Protein AF-A0A0D3LJ55-F1 (afdb_monomer_lite)

Radius of gyration: 20.07 Å; chains: 1; bounding box: 47×44×55 Å

Sequence (337 aa):
MTLGRVFLKNMFGTSERILLDPRLARCGQRSQLPPEYPRSGQPAEWFSPKLLANKGYQGLTFDFFVQWNTSPLVLTPLIWIKKILKAPHTYARLLNQLPQLVLNELGEPYLRLYSTFAKAYGLELQLLIFRDDADWANPGSTLLLCTIENTGGEISISGNEISISMLQELIRMHSGGPVKIGQKGLFWGTSNLECYLSVTDSLYPGDVDLLLLDGHGKPAAIIEFKKHTLDSPISEQKITNYYPYPDGRKYNRLAVLQQYLSGRSELQRIPCCIIYYPTKAGATKGRIEFLKGEYGKLSALAARNFELPENKSSEEFSKIIDLVQRGIAYYHQQAAG

Foldseek 3Di:
DDDDPPVPPPDDHPDDQQKDFQAKAFQVCRVHHDFAQAFQDDPCLLCPQVLQVVVQKGKDKWFWAWAPPDVVIATQQETEDEIEGDPPDDPVVCQVCVVPSCCVNQNPVRLLLVQVLSVLLVHWYKYKYAHLPDPLVDQAGKTKIWTWHQDPNDIDIHIDIDTSVVLLVVLQVSHNHFQAPDQVADRIDSGNSQRVCNNGSSHGGAMQPIFMAGNVSATQEGEAEAEDEDPDDLVPDFCVVPPPPDPLVRVQVVLNVQVSSCVSDPHVTHKYKYKYDYSDNPDQKIKMFIWDDHRVDIGTPDMDIDGRQSGSDSVSSSVVVVVVVVVSVVVSVVVVD

Structure (mmCIF, N/CA/C/O backbone):
data_AF-A0A0D3LJ55-F1
#
_entry.id   AF-A0A0D3LJ55-F1
#
loop_
_atom_site.group_PDB
_atom_site.id
_atom_site.type_symbol
_atom_site.label_atom_id
_atom_site.label_alt_id
_atom_site.label_comp_id
_atom_site.label_asym_id
_atom_site.label_entity_id
_atom_site.label_seq_id
_atom_site.pdbx_PDB_ins_code
_atom_site.Cartn_x
_atom_site.Cartn_y
_atom_site.Cartn_z
_atom_site.occupancy
_atom_site.B_iso_or_equiv
_atom_site.auth_seq_id
_atom_site.auth_comp_id
_atom_site.auth_asym_id
_atom_site.auth_atom_id
_atom_site.pdbx_PDB_model_num
ATOM 1 N N . MET A 1 1 ? -27.849 17.455 -10.777 1.00 29.84 1 MET A N 1
ATOM 2 C CA . MET A 1 1 ? -26.962 17.545 -11.956 1.00 29.84 1 MET A CA 1
ATOM 3 C C . MET A 1 1 ? -26.058 16.332 -11.975 1.00 29.84 1 MET A C 1
ATOM 5 O O . MET A 1 1 ? -25.229 16.155 -11.094 1.00 29.84 1 MET A O 1
ATOM 9 N N . THR A 1 2 ? -26.315 15.449 -12.928 1.00 30.31 2 THR A N 1
ATOM 10 C CA . THR A 1 2 ? -25.752 14.104 -13.023 1.00 30.31 2 THR A CA 1
ATOM 11 C C . THR A 1 2 ? -24.538 14.153 -13.950 1.00 30.31 2 THR A C 1
ATOM 13 O O . THR A 1 2 ? -24.660 13.934 -15.147 1.00 30.31 2 THR A O 1
ATOM 16 N N . LEU A 1 3 ? -23.365 14.492 -13.414 1.00 28.75 3 LEU A N 1
ATOM 17 C CA . LEU A 1 3 ? -22.091 14.518 -14.142 1.00 28.75 3 LEU A CA 1
ATOM 18 C C . LEU A 1 3 ? -21.028 13.864 -13.257 1.00 28.75 3 LEU A C 1
ATOM 20 O O . LEU A 1 3 ? -20.748 14.342 -12.166 1.00 28.75 3 LEU A O 1
ATOM 24 N N . GLY A 1 4 ? -20.476 12.728 -13.690 1.00 31.02 4 GLY A N 1
ATOM 25 C CA . GLY A 1 4 ? -19.387 12.071 -12.953 1.00 31.02 4 GLY A CA 1
ATOM 26 C C . GLY A 1 4 ? -19.124 10.601 -13.285 1.00 31.02 4 GLY A C 1
ATOM 27 O O . GLY A 1 4 ? -18.080 10.081 -12.912 1.00 31.02 4 GLY A O 1
ATOM 28 N N . ARG A 1 5 ? -20.020 9.912 -14.006 1.00 34.78 5 ARG A N 1
ATOM 29 C CA . ARG A 1 5 ? -19.751 8.551 -14.534 1.00 34.78 5 ARG A CA 1
ATOM 30 C C . ARG A 1 5 ? -20.159 8.316 -15.993 1.00 34.78 5 ARG A C 1
ATOM 32 O O . ARG A 1 5 ? -19.962 7.219 -16.499 1.00 34.78 5 ARG A O 1
ATOM 39 N N . VAL A 1 6 ? -20.666 9.341 -16.685 1.00 31.73 6 VAL A N 1
ATOM 40 C CA . VAL A 1 6 ? -21.071 9.256 -18.105 1.00 31.73 6 VAL A CA 1
ATOM 41 C C . VAL A 1 6 ? -20.150 10.062 -19.041 1.00 31.73 6 VAL A C 1
ATOM 43 O O . VAL A 1 6 ? -20.154 9.833 -20.242 1.00 31.73 6 VAL A O 1
ATOM 46 N N . PHE A 1 7 ? -19.258 10.914 -18.523 1.00 30.06 7 PHE A N 1
ATOM 47 C CA . PHE A 1 7 ? -18.431 11.815 -19.348 1.00 30.06 7 PHE A CA 1
ATOM 48 C C . PHE A 1 7 ? -17.021 11.309 -19.713 1.00 30.06 7 PHE A C 1
ATOM 50 O O . PHE A 1 7 ? -16.161 12.093 -20.086 1.00 30.06 7 PHE A O 1
ATOM 57 N N . LEU A 1 8 ? -16.790 9.993 -19.658 1.00 33.75 8 LEU A N 1
ATOM 58 C CA . LEU A 1 8 ? -15.578 9.347 -20.201 1.00 33.75 8 LEU A CA 1
ATOM 59 C C . LEU A 1 8 ? -15.896 8.129 -21.088 1.00 33.75 8 LEU A C 1
ATOM 61 O O . LEU A 1 8 ? -15.022 7.318 -21.368 1.00 33.75 8 LEU A O 1
ATOM 65 N N . LYS A 1 9 ? -17.154 7.981 -21.533 1.00 32.41 9 LYS A N 1
ATOM 66 C CA . LYS A 1 9 ? -17.559 6.897 -22.447 1.00 32.41 9 LYS A CA 1
ATOM 67 C C . LYS A 1 9 ? -17.842 7.334 -23.885 1.00 32.41 9 LYS A C 1
ATOM 69 O O . LYS A 1 9 ? -17.855 6.476 -24.753 1.00 32.41 9 LYS A O 1
ATOM 74 N N . ASN A 1 10 ? -18.007 8.632 -24.149 1.00 32.06 10 ASN A N 1
ATOM 75 C CA . ASN A 1 10 ? -18.417 9.135 -25.462 1.00 32.06 10 ASN A CA 1
ATOM 76 C C . ASN A 1 10 ? -17.529 10.301 -25.922 1.00 32.06 10 ASN A C 1
ATOM 78 O O . ASN A 1 10 ? -17.988 11.438 -25.940 1.00 32.06 10 ASN A O 1
ATOM 82 N N . MET A 1 11 ? -16.266 10.029 -26.273 1.00 33.41 11 MET A N 1
ATOM 83 C CA . MET A 1 11 ? -15.550 10.857 -27.267 1.00 33.41 11 MET A CA 1
ATOM 84 C C . MET A 1 11 ? -14.290 10.207 -27.860 1.00 33.41 11 MET A C 1
ATOM 86 O O . MET A 1 11 ? -13.826 10.640 -28.904 1.00 33.41 11 MET A O 1
ATOM 90 N N . PHE A 1 12 ? -13.815 9.100 -27.291 1.00 37.47 12 PHE A N 1
ATOM 91 C CA . PHE A 1 12 ? -12.927 8.151 -27.960 1.00 37.47 12 PHE A CA 1
ATOM 92 C C . PHE A 1 12 ? -13.461 6.757 -27.642 1.00 37.47 12 PHE A C 1
ATOM 94 O O . PHE A 1 12 ? -13.917 6.534 -26.518 1.00 37.47 12 PHE A O 1
ATOM 101 N N . GLY A 1 13 ? -13.511 5.864 -28.636 1.00 34.81 13 GLY A N 1
ATOM 102 C CA . GLY A 1 13 ? -14.058 4.512 -28.483 1.00 34.81 13 GLY A CA 1
ATOM 103 C C . GLY A 1 13 ? -13.544 3.849 -27.207 1.00 34.81 13 GLY A C 1
ATOM 104 O O . GLY A 1 13 ? -12.416 4.109 -26.800 1.00 34.81 13 GLY A O 1
ATOM 105 N N . THR A 1 14 ? -14.381 3.045 -26.551 1.00 41.19 14 THR A N 1
ATOM 106 C CA . THR A 1 14 ? -14.057 2.345 -25.302 1.00 41.19 14 THR A CA 1
ATOM 107 C C . THR A 1 14 ? -12.774 1.529 -25.460 1.00 41.19 14 THR A C 1
ATOM 109 O O . THR A 1 14 ? -12.824 0.360 -25.839 1.00 41.19 14 THR A O 1
ATOM 112 N N . SER A 1 15 ? -11.626 2.151 -25.193 1.00 57.59 15 SER A N 1
ATOM 113 C CA . SER A 1 15 ? -10.349 1.466 -25.129 1.00 57.59 15 SER A CA 1
ATOM 114 C C . SER A 1 15 ? -10.416 0.582 -23.900 1.00 57.59 15 SER A C 1
ATOM 116 O O . SER A 1 15 ? -10.602 1.056 -22.778 1.00 57.59 15 SER A O 1
ATOM 118 N N . GLU A 1 16 ? -10.352 -0.720 -24.123 1.00 77.56 16 GLU A N 1
ATOM 119 C CA . GLU A 1 16 ? -10.185 -1.698 -23.065 1.00 77.56 16 GLU A CA 1
ATOM 120 C C . GLU A 1 16 ? -8.958 -1.317 -22.221 1.00 77.56 16 GLU A C 1
ATOM 122 O O . GLU A 1 16 ? -7.899 -1.034 -22.781 1.00 77.56 16 GLU A O 1
ATOM 127 N N . ARG A 1 17 ? -9.107 -1.261 -20.887 1.00 88.06 17 ARG A N 1
ATOM 128 C CA . ARG A 1 17 ? -7.980 -0.955 -19.990 1.00 88.06 17 ARG A CA 1
ATOM 129 C C . ARG A 1 17 ? -6.899 -2.019 -20.137 1.00 88.06 17 ARG A C 1
ATOM 131 O O . ARG A 1 17 ? -7.193 -3.212 -20.001 1.00 88.06 17 ARG A O 1
ATOM 138 N N . ILE A 1 18 ? -5.664 -1.582 -20.362 1.00 94.44 18 ILE A N 1
ATOM 139 C CA . ILE A 1 18 ? -4.505 -2.467 -20.536 1.00 94.44 18 ILE A CA 1
ATOM 140 C C . ILE A 1 18 ? -3.765 -2.708 -19.213 1.00 94.44 18 ILE A C 1
ATOM 142 O O . ILE A 1 18 ? -3.093 -3.734 -19.077 1.00 94.44 18 ILE A O 1
ATOM 146 N N . LEU A 1 19 ? -3.902 -1.794 -18.243 1.00 96.19 19 LEU A N 1
ATOM 147 C CA . LEU A 1 19 ? -3.337 -1.900 -16.899 1.00 96.19 19 LEU A CA 1
ATOM 148 C C . LEU A 1 19 ? -4.438 -2.154 -15.864 1.00 96.19 19 LEU A C 1
ATOM 150 O O . LEU A 1 19 ? -5.462 -1.468 -15.814 1.00 96.19 19 LEU A O 1
ATOM 154 N N . LEU A 1 20 ? -4.206 -3.136 -14.997 1.00 95.38 20 LEU A N 1
ATOM 155 C CA . LEU A 1 20 ? -5.125 -3.521 -13.929 1.00 95.38 20 LEU A CA 1
ATOM 156 C C . LEU A 1 20 ? -4.484 -3.333 -12.556 1.00 95.38 20 LEU A C 1
ATOM 158 O O . LEU A 1 20 ? -3.276 -3.503 -12.386 1.00 95.38 20 LEU A O 1
ATOM 162 N N . ASP A 1 21 ? -5.314 -3.023 -11.564 1.00 93.12 21 ASP A N 1
ATOM 163 C CA . ASP A 1 21 ? -4.901 -3.066 -10.166 1.00 93.12 21 ASP A CA 1
ATOM 164 C C . ASP A 1 21 ? -4.698 -4.524 -9.721 1.00 93.12 21 ASP A C 1
ATOM 166 O O . ASP A 1 21 ? -5.544 -5.379 -10.016 1.00 93.12 21 ASP A O 1
ATOM 170 N N . PRO A 1 22 ? -3.605 -4.830 -8.999 1.00 93.25 22 PRO A N 1
ATOM 171 C CA . PRO A 1 22 ? -3.454 -6.107 -8.317 1.00 93.25 22 PRO A CA 1
ATOM 172 C C . PRO A 1 22 ? -4.616 -6.360 -7.356 1.00 93.25 22 PRO A C 1
ATOM 174 O O . PRO A 1 22 ? -5.160 -5.439 -6.747 1.00 93.25 22 PRO A O 1
ATOM 177 N N . ARG A 1 23 ? -4.997 -7.628 -7.203 1.00 91.19 23 ARG A N 1
ATOM 178 C CA . ARG A 1 23 ? -6.114 -8.031 -6.341 1.00 91.19 23 ARG A CA 1
ATOM 179 C C . ARG A 1 23 ? -5.712 -9.202 -5.468 1.00 91.19 23 ARG A C 1
ATOM 181 O O . ARG A 1 23 ? -5.012 -10.103 -5.923 1.00 91.19 23 ARG A O 1
ATOM 188 N N . LEU A 1 24 ? -6.179 -9.228 -4.227 1.00 91.00 24 LEU A N 1
ATOM 189 C CA . LEU A 1 24 ? -5.927 -10.362 -3.345 1.00 91.00 24 LEU A CA 1
ATOM 190 C C . LEU A 1 24 ? -6.622 -11.615 -3.904 1.00 91.00 24 LEU A C 1
ATOM 192 O O . LEU A 1 24 ? -7.841 -11.642 -4.050 1.00 91.00 24 LEU A O 1
ATOM 196 N N . ALA A 1 25 ? -5.846 -12.646 -4.224 1.00 94.12 25 ALA A N 1
ATOM 197 C CA . ALA A 1 25 ? -6.338 -13.939 -4.698 1.00 94.12 25 ALA A CA 1
ATOM 198 C C . ALA A 1 25 ? -5.352 -15.048 -4.305 1.00 94.12 25 ALA A C 1
ATOM 200 O O . ALA A 1 25 ? -4.258 -14.772 -3.794 1.00 94.12 25 ALA A O 1
ATOM 201 N N . ARG A 1 26 ? -5.752 -16.311 -4.468 1.00 94.75 26 ARG A N 1
ATOM 202 C CA . ARG A 1 26 ? -4.914 -17.442 -4.060 1.00 94.75 26 ARG A CA 1
ATOM 203 C C . ARG A 1 26 ? -3.673 -17.507 -4.946 1.00 94.75 26 ARG A C 1
ATOM 205 O O . ARG A 1 26 ? -3.769 -17.372 -6.169 1.00 94.75 26 ARG A O 1
ATOM 212 N N . CYS A 1 27 ? -2.508 -17.713 -4.340 1.00 93.44 27 CYS A N 1
ATOM 213 C CA . CYS A 1 27 ? -1.262 -17.898 -5.081 1.00 93.44 27 CYS A CA 1
ATOM 214 C C . CYS A 1 27 ? -1.369 -19.111 -6.023 1.00 93.44 27 CYS A C 1
ATOM 216 O O . CYS A 1 27 ? -1.861 -20.166 -5.618 1.00 93.44 27 CYS A O 1
ATOM 218 N N . GLY A 1 28 ? -0.988 -18.945 -7.295 1.00 91.88 28 GLY A N 1
ATOM 219 C CA . GLY A 1 28 ? -1.108 -19.977 -8.336 1.00 91.88 28 GLY A CA 1
ATOM 220 C C . GLY A 1 28 ? -2.530 -20.238 -8.862 1.00 91.88 28 GLY A C 1
ATOM 221 O O . GLY A 1 28 ? -2.687 -20.892 -9.886 1.00 91.88 28 GLY A O 1
ATOM 222 N N . GLN A 1 29 ? -3.578 -19.711 -8.214 1.00 93.19 29 GLN A N 1
ATOM 223 C CA . GLN A 1 29 ? -4.983 -19.875 -8.620 1.00 93.19 29 GLN A CA 1
ATOM 224 C C . GLN A 1 29 ? -5.736 -18.544 -8.497 1.00 93.19 29 GLN A C 1
ATOM 226 O O . GLN A 1 29 ? -6.591 -18.352 -7.633 1.00 93.19 29 GLN A O 1
ATOM 231 N N . ARG A 1 30 ? -5.421 -17.604 -9.395 1.00 93.31 30 ARG A N 1
ATOM 232 C CA . ARG A 1 30 ? -5.886 -16.201 -9.341 1.00 93.31 30 ARG A CA 1
ATOM 233 C C . ARG A 1 30 ? -7.395 -16.009 -9.555 1.00 93.31 30 ARG A C 1
ATOM 235 O O . ARG A 1 30 ? -7.906 -14.900 -9.372 1.00 93.31 30 ARG A O 1
ATOM 242 N N . SER A 1 31 ? -8.112 -17.059 -9.957 1.00 93.00 31 SER A N 1
ATOM 243 C CA . SER A 1 31 ? -9.579 -17.098 -10.023 1.00 93.00 31 SER A CA 1
ATOM 244 C C . SER A 1 31 ? -10.232 -17.327 -8.656 1.00 93.00 31 SER A C 1
ATOM 246 O O . SER A 1 31 ? -11.383 -16.943 -8.468 1.00 93.00 31 SER A O 1
ATOM 248 N N . GLN A 1 32 ? -9.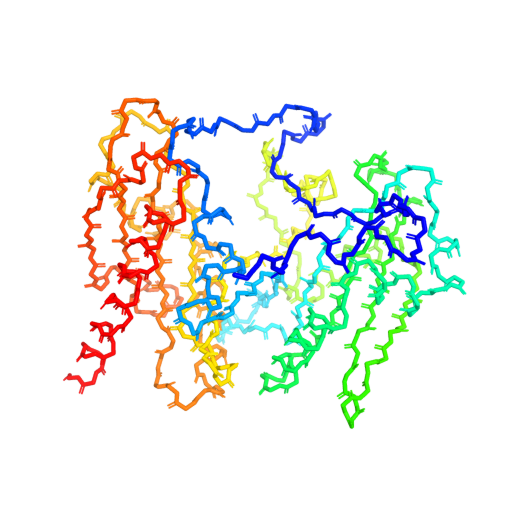510 -17.907 -7.693 1.00 93.00 32 GLN A N 1
ATOM 249 C CA . GLN A 1 32 ? -10.001 -18.110 -6.337 1.00 93.00 32 GLN A CA 1
ATOM 250 C C . GLN A 1 32 ? -9.744 -16.850 -5.504 1.00 93.00 32 GLN A C 1
ATOM 252 O O . GLN A 1 32 ? -8.595 -16.473 -5.268 1.00 93.00 32 GLN A O 1
ATOM 257 N N . LEU A 1 33 ? -10.821 -16.208 -5.054 1.00 89.69 33 LEU A N 1
ATOM 258 C CA . LEU A 1 33 ? -10.787 -14.997 -4.234 1.00 89.69 33 LEU A CA 1
ATOM 259 C C . LEU A 1 33 ? -10.929 -15.337 -2.740 1.00 89.69 33 LEU A C 1
ATOM 261 O O . LEU A 1 33 ? -11.516 -16.371 -2.400 1.00 89.69 33 LEU A O 1
ATOM 265 N N . PRO A 1 34 ? -10.382 -14.507 -1.834 1.00 84.69 34 PRO A N 1
ATOM 266 C CA . PRO A 1 34 ? -10.588 -14.678 -0.401 1.00 84.69 34 PRO A CA 1
ATOM 267 C C . PRO A 1 34 ? -12.070 -14.478 -0.040 1.00 84.69 34 PRO A C 1
ATOM 269 O O . PRO A 1 34 ? -12.772 -13.760 -0.748 1.00 84.69 34 PRO A O 1
ATOM 272 N N . PRO A 1 35 ? -12.550 -15.043 1.082 1.00 81.06 35 PRO A N 1
ATOM 273 C CA . PRO A 1 35 ? -13.900 -14.780 1.566 1.00 81.06 35 PRO A CA 1
ATOM 274 C C . PRO A 1 35 ? -14.146 -13.284 1.790 1.00 81.06 35 PRO A C 1
ATOM 276 O O . PRO A 1 35 ? -13.287 -12.561 2.309 1.00 81.06 35 PRO A O 1
ATOM 279 N N . GLU A 1 36 ? -15.345 -12.839 1.432 1.00 77.50 36 GLU A N 1
ATOM 280 C CA . GLU A 1 36 ? -15.792 -11.458 1.580 1.00 77.50 36 GLU A CA 1
ATOM 281 C C . GLU A 1 36 ? -17.116 -11.423 2.329 1.00 77.50 36 GLU A C 1
ATOM 283 O O . GLU A 1 36 ? -17.967 -12.298 2.159 1.00 77.50 36 GLU A O 1
ATOM 288 N N . TYR A 1 37 ? -17.302 -10.388 3.146 1.00 75.62 37 TYR A N 1
ATOM 289 C CA . TYR A 1 37 ? -18.581 -10.161 3.792 1.00 75.62 37 TYR A CA 1
ATOM 290 C C . TYR A 1 37 ? -19.563 -9.542 2.777 1.00 75.62 37 TYR A C 1
ATOM 292 O O . TYR A 1 37 ? -19.304 -8.451 2.260 1.00 75.62 37 TYR A O 1
ATOM 300 N N . PRO A 1 38 ? -20.698 -10.194 2.471 1.00 71.75 38 PRO A N 1
ATOM 301 C CA . PRO A 1 38 ? -21.517 -9.833 1.313 1.00 71.75 38 PRO A CA 1
ATOM 302 C C . PRO A 1 38 ? -22.243 -8.486 1.456 1.00 71.75 38 PRO A C 1
ATOM 304 O O . PRO A 1 38 ? -22.502 -7.824 0.451 1.00 71.75 38 PRO A O 1
ATOM 307 N N . ARG A 1 39 ? -22.567 -8.063 2.686 1.00 83.00 39 ARG A N 1
ATOM 308 C CA . ARG A 1 39 ? -23.496 -6.948 2.941 1.00 83.00 39 ARG A CA 1
ATOM 309 C C . ARG A 1 39 ? -22.805 -5.601 3.180 1.00 83.00 39 ARG A C 1
ATOM 311 O O . ARG A 1 39 ? -23.250 -4.594 2.639 1.00 83.00 39 ARG A O 1
ATOM 318 N N . SER A 1 40 ? -21.701 -5.593 3.920 1.00 83.31 40 SER A N 1
ATOM 319 C CA . SER A 1 40 ? -20.981 -4.370 4.298 1.00 83.31 40 SER A CA 1
ATOM 320 C C . SER A 1 40 ? -19.927 -3.912 3.298 1.00 83.31 40 SER A C 1
ATOM 322 O O . SER A 1 40 ? -19.350 -2.859 3.510 1.00 83.31 40 SER A O 1
ATOM 324 N N . GLY A 1 41 ? -19.649 -4.664 2.230 1.00 84.81 41 GLY A N 1
ATOM 325 C CA . GLY A 1 41 ? -18.567 -4.326 1.297 1.00 84.81 41 GLY A CA 1
ATOM 326 C C . GLY A 1 41 ? -17.168 -4.443 1.916 1.00 84.81 41 GLY A C 1
ATOM 327 O O . GLY A 1 41 ? -17.001 -4.952 3.026 1.00 84.81 41 GLY A O 1
ATOM 328 N N . GLN A 1 42 ? -16.159 -3.998 1.172 1.00 87.88 42 GLN A N 1
ATOM 329 C CA . GLN A 1 42 ? -14.749 -4.042 1.568 1.00 87.88 42 GLN A CA 1
ATOM 330 C C . GLN A 1 42 ? -14.191 -2.656 1.911 1.00 87.88 42 GLN A C 1
ATOM 332 O O . GLN A 1 42 ? -14.703 -1.655 1.411 1.00 87.88 42 GLN A O 1
ATOM 337 N N . PRO A 1 43 ? -13.076 -2.572 2.661 1.00 90.88 43 PRO A N 1
ATOM 338 C CA . PRO A 1 43 ? -12.426 -1.296 2.951 1.00 90.88 43 PRO A CA 1
ATOM 339 C C . PRO A 1 43 ? -12.130 -0.425 1.722 1.00 90.88 43 PRO A C 1
ATOM 341 O O . PRO A 1 43 ? -12.328 0.784 1.774 1.00 90.88 43 PRO A O 1
ATOM 344 N N . ALA A 1 44 ? -11.752 -1.020 0.586 1.00 88.56 44 ALA A N 1
ATOM 345 C CA . ALA A 1 44 ? -11.555 -0.280 -0.666 1.00 88.56 44 ALA A CA 1
ATOM 346 C C . ALA A 1 44 ? -12.837 0.427 -1.167 1.00 88.56 44 ALA A C 1
ATOM 348 O O . ALA A 1 44 ? -12.762 1.454 -1.841 1.00 88.56 44 ALA A O 1
ATOM 349 N N . GLU A 1 45 ? -14.019 -0.099 -0.830 1.00 92.44 45 GLU A N 1
ATOM 350 C CA . GLU A 1 45 ? -15.309 0.546 -1.092 1.00 92.44 45 GLU A CA 1
ATOM 351 C C . GLU A 1 45 ? -15.597 1.636 -0.045 1.00 92.44 45 GLU A C 1
ATOM 353 O O . GLU A 1 45 ? -16.026 2.735 -0.408 1.00 92.44 45 GLU A O 1
ATOM 358 N N . TRP A 1 46 ? -15.302 1.359 1.233 1.00 95.38 46 TRP A N 1
ATOM 359 C CA . TRP A 1 46 ? -15.521 2.287 2.354 1.00 95.38 46 TRP A CA 1
ATOM 360 C C . TRP A 1 46 ? -14.735 3.585 2.182 1.00 95.38 46 TRP A C 1
ATOM 362 O O . TRP A 1 46 ? -15.252 4.670 2.435 1.00 95.38 46 TRP A O 1
ATOM 372 N N . PHE A 1 47 ? -13.502 3.458 1.697 1.00 96.81 47 PHE A N 1
ATOM 373 C CA . PHE A 1 47 ? -12.558 4.549 1.476 1.00 96.81 47 PHE A CA 1
ATOM 374 C C . PHE A 1 47 ? -12.357 4.831 -0.018 1.00 96.81 47 PHE A C 1
ATOM 376 O O . PHE A 1 47 ? -11.256 5.152 -0.462 1.00 96.81 47 PHE A O 1
ATOM 383 N N . SER A 1 48 ? -13.417 4.707 -0.825 1.00 95.38 48 SER A N 1
ATOM 384 C CA . SER A 1 48 ? -13.310 5.012 -2.254 1.00 95.38 48 SER A CA 1
ATOM 385 C C . SER A 1 48 ? -12.881 6.474 -2.487 1.00 95.38 48 SER A C 1
ATOM 387 O O . SER A 1 48 ? -13.297 7.359 -1.730 1.00 95.38 48 SER A O 1
ATOM 389 N N . PRO A 1 49 ? -12.135 6.782 -3.570 1.00 94.12 49 PRO A N 1
ATOM 390 C CA . PRO A 1 49 ? -11.658 8.142 -3.838 1.00 94.12 49 PRO A CA 1
ATOM 391 C C . PRO A 1 49 ? -12.764 9.202 -3.837 1.00 94.12 49 PRO A C 1
ATOM 393 O O . PRO A 1 49 ? -12.565 10.312 -3.358 1.00 94.12 49 PRO A O 1
ATOM 396 N N . LYS A 1 50 ? -13.962 8.847 -4.323 1.00 95.06 50 LYS A N 1
ATOM 397 C CA . LYS A 1 50 ? -15.126 9.741 -4.324 1.00 95.06 50 LYS A CA 1
ATOM 398 C C . LYS A 1 50 ? -15.587 10.088 -2.904 1.00 95.06 50 LYS A C 1
ATOM 400 O O . LYS A 1 50 ? -15.902 11.241 -2.633 1.00 95.06 50 LYS A O 1
ATOM 405 N N . LEU A 1 51 ? -15.661 9.097 -2.015 1.00 96.75 51 LEU A N 1
ATOM 406 C CA . LEU A 1 51 ? -16.106 9.311 -0.637 1.00 96.75 51 LEU A CA 1
ATOM 407 C C . LEU A 1 51 ? -15.063 10.075 0.176 1.00 96.75 51 LEU A C 1
ATOM 409 O O . LEU A 1 51 ? -15.429 10.984 0.916 1.00 96.75 51 LEU A O 1
ATOM 413 N N . LEU A 1 52 ? -13.782 9.751 -0.013 1.00 97.19 52 LEU A N 1
ATOM 414 C CA . LEU A 1 52 ? -12.676 10.498 0.582 1.00 97.19 52 LEU A CA 1
ATOM 415 C C . LEU A 1 52 ? -12.713 11.968 0.156 1.00 97.19 52 LEU A C 1
ATOM 417 O O . LEU A 1 52 ? -12.711 12.844 1.018 1.00 97.19 52 LEU A O 1
ATOM 421 N N . ALA A 1 53 ? -12.853 12.241 -1.146 1.00 95.88 53 ALA A N 1
ATOM 422 C CA . ALA A 1 53 ? -12.899 13.605 -1.668 1.00 95.88 53 ALA A CA 1
ATOM 423 C C . ALA A 1 53 ? -14.066 14.413 -1.078 1.00 95.88 53 ALA A C 1
ATOM 425 O O . ALA A 1 53 ? -13.880 15.556 -0.668 1.00 95.88 53 ALA A O 1
ATOM 426 N N . ASN A 1 54 ? -15.248 13.799 -0.936 1.00 95.88 54 ASN A N 1
ATOM 427 C CA . ASN A 1 54 ? -16.409 14.426 -0.287 1.00 95.88 54 ASN A CA 1
ATOM 428 C C . ASN A 1 54 ? -16.170 14.782 1.192 1.00 95.88 54 ASN A C 1
ATOM 430 O O . ASN A 1 54 ? -16.904 15.591 1.755 1.00 95.88 54 ASN A O 1
ATOM 434 N N . LYS A 1 55 ? -15.175 14.160 1.830 1.00 96.12 55 LYS A N 1
ATOM 435 C CA . LYS A 1 55 ? -14.770 14.398 3.220 1.00 96.12 55 LYS A CA 1
ATOM 436 C C . LYS A 1 55 ? -13.482 15.216 3.332 1.00 96.12 55 LYS A C 1
ATOM 438 O O . LYS A 1 55 ? -12.963 15.360 4.434 1.00 96.12 55 LYS A O 1
ATOM 443 N N . GLY A 1 56 ? -12.990 15.765 2.218 1.00 96.19 56 GLY A N 1
ATOM 444 C CA . GLY A 1 56 ? -11.772 16.571 2.184 1.00 96.19 56 GLY A CA 1
ATOM 445 C C . GLY A 1 56 ? -10.486 15.755 2.302 1.00 96.19 56 GLY A C 1
ATOM 446 O O . G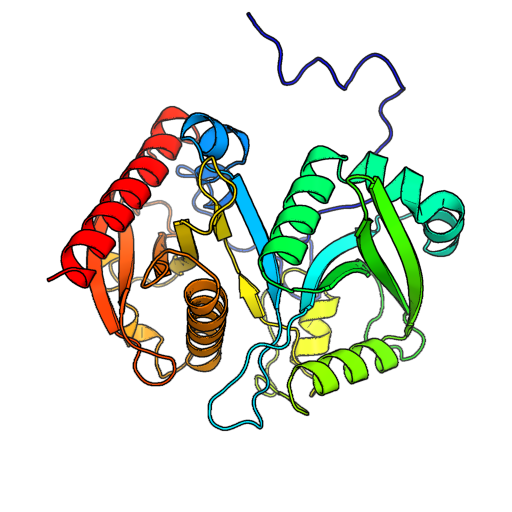LY A 1 56 ? -9.484 16.291 2.764 1.00 96.19 56 GLY A O 1
ATOM 447 N N . TYR A 1 57 ? -10.508 14.479 1.905 1.00 97.56 57 TYR A N 1
ATOM 448 C CA . TYR A 1 57 ? -9.327 13.618 1.878 1.00 97.56 57 TYR A CA 1
ATOM 449 C C . TYR A 1 57 ? -9.025 13.063 0.491 1.00 97.56 57 TYR A C 1
ATOM 451 O O . TYR A 1 57 ? -9.893 12.926 -0.373 1.00 97.56 57 TYR A O 1
ATOM 459 N N . GLN A 1 58 ? -7.781 12.638 0.325 1.00 97.38 58 GLN A N 1
ATOM 460 C CA . GLN A 1 58 ? -7.327 11.771 -0.752 1.00 97.38 58 GLN A CA 1
ATOM 461 C C . GLN A 1 58 ? -6.669 10.525 -0.150 1.00 97.38 58 GLN A C 1
ATOM 463 O O . GLN A 1 58 ? -6.262 10.523 1.010 1.00 97.38 58 GLN A O 1
ATOM 468 N N . GLY A 1 59 ? -6.606 9.443 -0.924 1.00 96.94 59 GLY A N 1
ATOM 469 C CA . GLY A 1 59 ? -6.040 8.170 -0.485 1.00 96.94 59 GLY A CA 1
ATOM 470 C C . GLY A 1 59 ? -4.889 7.735 -1.378 1.00 96.94 59 GLY A C 1
ATOM 471 O O . GLY A 1 59 ? -5.021 7.768 -2.604 1.00 96.94 59 GLY A O 1
ATOM 472 N N . LEU A 1 60 ? -3.792 7.300 -0.764 1.00 97.62 60 LEU A N 1
ATOM 473 C CA . LEU A 1 60 ? -2.655 6.676 -1.434 1.00 97.62 60 LEU A CA 1
ATOM 474 C C . LEU A 1 60 ? -2.453 5.244 -0.936 1.00 97.62 60 LEU A C 1
ATOM 476 O O . LEU A 1 60 ? -2.633 4.959 0.245 1.00 97.62 60 LEU A O 1
ATOM 480 N N . THR A 1 61 ? -2.033 4.364 -1.837 1.00 96.75 61 THR A N 1
ATOM 481 C CA . THR A 1 61 ? -1.547 3.018 -1.525 1.00 96.75 61 THR A CA 1
ATOM 482 C C . THR A 1 61 ? -0.285 2.775 -2.339 1.00 96.75 61 THR A C 1
ATOM 484 O O . THR A 1 61 ? -0.218 3.125 -3.518 1.00 96.75 61 THR A O 1
ATOM 487 N N . PHE A 1 62 ? 0.750 2.250 -1.702 1.00 98.06 62 PHE A N 1
ATOM 488 C CA . PHE A 1 62 ? 2.037 2.008 -2.341 1.00 98.06 62 PHE A CA 1
ATOM 489 C C . PHE A 1 62 ? 2.820 0.960 -1.560 1.00 98.06 62 PHE A C 1
ATOM 491 O O . PHE A 1 62 ? 2.601 0.768 -0.361 1.00 98.06 62 PHE A O 1
ATOM 498 N N . ASP A 1 63 ? 3.756 0.313 -2.243 1.00 98.25 63 ASP A N 1
ATOM 499 C CA . ASP A 1 63 ? 4.757 -0.516 -1.594 1.00 98.25 63 ASP A CA 1
ATOM 500 C C . ASP A 1 63 ? 5.975 0.352 -1.213 1.00 98.25 63 ASP A C 1
ATOM 502 O O . ASP A 1 63 ? 6.312 1.310 -1.910 1.00 98.25 63 ASP A O 1
ATOM 506 N N . PHE A 1 64 ? 6.631 0.044 -0.097 1.00 98.38 64 PHE A N 1
ATOM 507 C CA . PHE A 1 64 ? 7.772 0.781 0.439 1.00 98.38 64 PHE A CA 1
ATOM 508 C C . PHE A 1 64 ? 8.773 -0.147 1.138 1.00 98.38 64 PHE A C 1
ATOM 510 O O . PHE A 1 64 ? 8.475 -1.283 1.532 1.00 98.38 64 PHE A O 1
ATOM 517 N N . PHE A 1 65 ? 9.984 0.369 1.325 1.00 98.19 65 PHE A N 1
ATOM 518 C CA . PHE A 1 65 ? 11.132 -0.398 1.789 1.00 98.19 65 PHE A CA 1
ATOM 519 C C . PHE A 1 65 ? 11.643 0.086 3.145 1.00 98.19 65 PHE A C 1
ATOM 521 O O . PHE A 1 65 ? 11.637 1.276 3.458 1.00 98.19 65 PHE A O 1
ATOM 528 N N . VAL A 1 66 ? 12.136 -0.860 3.939 1.00 97.62 66 VAL A N 1
ATOM 529 C CA . VAL A 1 66 ? 12.811 -0.609 5.216 1.00 97.62 66 VAL A CA 1
ATOM 530 C C . VAL A 1 66 ? 14.154 -1.315 5.175 1.00 97.62 66 VAL A C 1
ATOM 532 O O . VAL A 1 66 ? 14.207 -2.490 4.815 1.00 97.62 66 VAL A O 1
ATOM 535 N N . GLN A 1 67 ? 15.215 -0.616 5.565 1.00 97.31 67 GLN A N 1
ATOM 536 C CA . GLN A 1 67 ? 16.543 -1.197 5.720 1.00 97.31 67 GLN A CA 1
ATOM 537 C C . GLN A 1 67 ? 16.590 -1.990 7.026 1.00 97.31 67 GLN A C 1
ATOM 539 O O . GLN A 1 67 ? 16.631 -1.425 8.117 1.00 97.31 67 GLN A O 1
ATOM 544 N N . TRP A 1 68 ? 16.527 -3.318 6.920 1.00 95.50 68 TRP A N 1
ATOM 545 C CA . TRP A 1 68 ? 16.450 -4.211 8.083 1.00 95.50 68 TRP A CA 1
ATOM 546 C C . TRP A 1 68 ? 17.801 -4.457 8.760 1.00 95.50 68 TRP A C 1
ATOM 548 O O . TRP A 1 68 ? 17.837 -5.018 9.852 1.00 95.50 68 TRP A O 1
ATOM 558 N N . ASN A 1 69 ? 18.900 -4.059 8.122 1.00 95.06 69 ASN A N 1
ATOM 559 C CA . ASN A 1 69 ? 20.264 -4.206 8.627 1.00 95.06 69 ASN A CA 1
ATOM 560 C C . ASN A 1 69 ? 20.768 -2.991 9.422 1.00 95.06 69 ASN A C 1
ATOM 562 O O . ASN A 1 69 ? 21.903 -3.021 9.896 1.00 95.06 69 ASN A O 1
ATOM 566 N N . THR A 1 70 ? 19.971 -1.930 9.567 1.00 94.50 70 THR A N 1
ATOM 567 C CA . THR A 1 70 ? 20.358 -0.731 10.319 1.00 94.50 70 THR A CA 1
ATOM 568 C C . THR A 1 70 ? 19.767 -0.734 11.729 1.00 94.50 70 THR A C 1
ATOM 570 O O . THR A 1 70 ? 18.720 -1.324 11.995 1.00 94.50 70 THR A O 1
ATOM 573 N N . SER A 1 71 ? 20.431 -0.037 12.652 1.00 92.12 71 SER A N 1
ATOM 574 C CA . SER A 1 71 ? 19.910 0.259 13.989 1.00 92.12 71 SER A CA 1
ATOM 575 C C . SER A 1 71 ? 20.225 1.723 14.316 1.00 92.12 71 SER A C 1
ATOM 577 O O . SER A 1 71 ? 21.393 2.030 14.557 1.00 92.12 71 SER A O 1
ATOM 579 N N . PRO A 1 72 ? 19.240 2.642 14.310 1.00 93.31 72 PRO A N 1
ATOM 580 C CA . PRO A 1 72 ? 17.799 2.410 14.150 1.00 93.31 72 PRO A CA 1
ATOM 581 C C . PRO A 1 72 ? 17.391 1.921 12.748 1.00 93.31 72 PRO A C 1
ATOM 583 O O . PRO A 1 72 ? 18.140 2.089 11.787 1.00 93.31 72 PRO A O 1
ATOM 586 N N . LEU A 1 73 ? 16.195 1.327 12.624 1.00 96.19 73 LEU A N 1
ATOM 587 C CA . LEU A 1 73 ? 15.605 0.999 11.316 1.00 96.19 73 LEU A CA 1
ATOM 588 C C . LEU A 1 73 ? 15.304 2.282 10.532 1.00 96.19 73 LEU A C 1
ATOM 590 O O . LEU A 1 73 ? 14.794 3.248 11.101 1.00 96.19 73 LEU A O 1
ATOM 594 N N . VAL A 1 74 ? 15.574 2.273 9.225 1.00 95.81 74 VAL A N 1
ATOM 595 C CA . VAL A 1 74 ? 15.396 3.441 8.347 1.00 95.81 74 VAL A CA 1
ATOM 596 C C . VAL A 1 74 ? 14.538 3.081 7.134 1.00 95.81 74 VAL A C 1
ATOM 598 O O . VAL A 1 74 ? 14.635 1.981 6.591 1.00 95.81 74 VAL A O 1
ATOM 601 N N . LEU A 1 75 ? 13.684 4.013 6.704 1.00 97.81 75 LEU A N 1
ATOM 602 C CA . LEU A 1 75 ? 12.954 3.911 5.441 1.00 97.81 75 LEU A CA 1
ATOM 603 C C . LEU A 1 75 ? 13.916 4.165 4.272 1.00 97.81 75 LEU A C 1
ATOM 605 O O . LEU A 1 75 ? 14.601 5.189 4.256 1.00 97.81 75 LEU A O 1
ATOM 609 N N . THR A 1 76 ? 13.916 3.301 3.262 1.00 98.38 76 THR A N 1
ATOM 610 C CA . THR A 1 76 ? 14.525 3.663 1.975 1.00 98.38 76 THR A CA 1
ATOM 611 C C . THR A 1 76 ? 13.571 4.627 1.257 1.00 98.38 76 THR A C 1
ATOM 613 O O . THR A 1 76 ? 12.386 4.303 1.156 1.00 98.38 76 THR A O 1
ATOM 616 N N . PRO A 1 77 ? 14.030 5.802 0.782 1.00 97.81 77 PRO A N 1
ATOM 617 C CA . PRO A 1 77 ? 13.172 6.861 0.244 1.00 97.81 77 PRO A CA 1
ATOM 618 C C . PRO A 1 77 ? 12.672 6.551 -1.179 1.00 97.81 77 PRO A C 1
ATOM 620 O O . PRO A 1 77 ? 12.900 7.309 -2.113 1.00 97.81 77 PRO A O 1
ATOM 623 N N . LEU A 1 78 ? 11.990 5.422 -1.339 1.00 98.38 78 LEU A N 1
ATOM 624 C CA . LEU A 1 78 ? 11.463 4.908 -2.595 1.00 98.38 78 LEU A CA 1
ATOM 625 C C . LEU A 1 78 ? 10.101 4.261 -2.337 1.00 98.38 78 LEU A C 1
ATOM 627 O O . LEU A 1 78 ? 9.961 3.440 -1.423 1.00 98.38 78 LEU A O 1
ATOM 631 N N . ILE A 1 79 ? 9.120 4.609 -3.167 1.00 98.56 79 ILE A N 1
ATOM 632 C CA . ILE A 1 79 ? 7.798 3.984 -3.174 1.00 98.56 79 ILE A CA 1
ATOM 633 C C . ILE A 1 79 ? 7.462 3.408 -4.548 1.00 98.56 79 ILE A C 1
ATOM 635 O O . ILE A 1 79 ? 7.794 3.985 -5.588 1.00 98.56 79 ILE A O 1
ATOM 639 N N . TRP A 1 80 ? 6.768 2.273 -4.544 1.00 98.56 80 TRP A N 1
ATOM 640 C CA . TRP A 1 80 ? 6.295 1.592 -5.744 1.00 98.56 80 TRP A CA 1
ATOM 641 C C . TRP A 1 80 ? 4.775 1.630 -5.839 1.00 98.56 80 TRP A C 1
ATOM 643 O O . TRP A 1 80 ? 4.058 1.282 -4.901 1.00 98.56 80 TRP A O 1
ATOM 653 N N . ILE A 1 81 ? 4.278 1.992 -7.016 1.00 97.75 81 ILE A N 1
ATOM 654 C CA . ILE A 1 81 ? 2.916 1.684 -7.452 1.00 97.75 81 ILE A CA 1
ATOM 655 C C . ILE A 1 81 ? 3.001 0.438 -8.330 1.00 97.75 81 ILE A C 1
ATOM 657 O O . ILE A 1 81 ? 3.887 0.337 -9.172 1.00 97.75 81 ILE A O 1
ATOM 661 N N . LYS A 1 82 ? 2.066 -0.498 -8.185 1.00 96.75 82 LYS A N 1
ATOM 662 C CA . LYS A 1 82 ? 2.038 -1.746 -8.960 1.00 96.75 82 LYS A CA 1
ATOM 663 C C . LYS A 1 82 ? 0.850 -1.812 -9.914 1.00 96.75 82 LYS A C 1
ATOM 665 O O . LYS A 1 82 ? -0.268 -1.446 -9.545 1.00 96.75 82 LYS A O 1
ATOM 670 N N . LYS A 1 83 ? 1.079 -2.319 -11.128 1.00 97.88 83 LYS A N 1
ATOM 671 C CA . LYS A 1 83 ? 0.042 -2.598 -12.135 1.00 97.88 83 LYS A CA 1
ATOM 672 C C . LYS A 1 83 ? 0.295 -3.925 -12.841 1.00 97.88 83 LYS A C 1
ATOM 674 O O . LYS A 1 83 ? 1.432 -4.306 -13.101 1.00 97.88 83 LYS A O 1
ATOM 679 N N . ILE A 1 84 ? -0.791 -4.607 -13.189 1.00 97.81 84 ILE A N 1
ATOM 680 C CA . ILE A 1 84 ? -0.765 -5.824 -13.999 1.00 97.81 84 ILE A CA 1
ATOM 681 C C . ILE A 1 84 ? -1.016 -5.447 -15.459 1.00 97.81 84 ILE A C 1
ATOM 683 O O . ILE A 1 84 ? -2.056 -4.866 -15.771 1.00 97.81 84 ILE A O 1
ATOM 687 N N . LEU A 1 85 ? -0.098 -5.811 -16.352 1.00 97.56 85 LEU A N 1
ATOM 688 C CA . LEU A 1 85 ? -0.299 -5.723 -17.795 1.00 97.56 85 LEU A CA 1
ATOM 689 C C . LEU A 1 85 ? -1.197 -6.872 -18.267 1.00 97.56 85 LEU A C 1
ATOM 691 O O . LEU A 1 85 ? -0.891 -8.046 -18.050 1.00 97.56 85 LEU A O 1
ATOM 695 N N . LYS A 1 86 ? -2.302 -6.537 -18.933 1.00 95.31 86 LYS A N 1
ATOM 696 C CA . LYS A 1 86 ? -3.272 -7.516 -19.427 1.00 95.31 86 LYS A CA 1
ATOM 697 C C . LYS A 1 86 ? -2.827 -8.144 -20.755 1.00 95.31 86 LYS A C 1
ATOM 699 O O . LYS A 1 86 ? -2.353 -7.452 -21.653 1.00 95.31 86 LYS A O 1
ATOM 704 N N . ALA A 1 87 ? -3.060 -9.444 -20.935 1.00 91.12 87 ALA A N 1
ATOM 705 C CA . ALA A 1 87 ? -2.983 -10.071 -22.255 1.00 91.12 87 ALA A CA 1
ATOM 706 C C . ALA A 1 87 ? -4.046 -9.478 -23.216 1.00 91.12 87 ALA A C 1
ATOM 708 O O . ALA A 1 87 ? -5.153 -9.179 -22.764 1.00 91.12 87 ALA A O 1
ATOM 709 N N . PRO A 1 88 ? -3.755 -9.325 -24.523 1.00 92.88 88 PRO A N 1
ATOM 710 C CA . PRO A 1 88 ? -2.542 -9.744 -25.235 1.00 92.88 88 PRO A CA 1
ATOM 711 C C . PRO A 1 88 ? -1.447 -8.657 -25.319 1.00 92.88 88 PRO A C 1
ATOM 713 O O . PRO A 1 88 ? -0.560 -8.750 -26.164 1.00 92.88 88 PRO A O 1
ATOM 716 N N . HIS A 1 89 ? -1.490 -7.608 -24.490 1.00 94.69 89 HIS A N 1
ATOM 717 C CA . HIS A 1 89 ? -0.517 -6.513 -24.558 1.00 94.69 89 HIS A CA 1
ATOM 718 C C . HIS A 1 89 ? 0.897 -6.961 -24.145 1.00 94.69 89 HIS A C 1
ATOM 720 O O . HIS A 1 89 ? 1.073 -7.875 -23.334 1.00 94.69 89 HIS A O 1
ATOM 726 N N . THR A 1 90 ? 1.912 -6.308 -24.717 1.00 95.50 90 THR A N 1
ATOM 727 C CA . THR A 1 90 ? 3.334 -6.631 -24.525 1.00 95.50 90 THR A CA 1
ATOM 728 C C . THR A 1 90 ? 4.098 -5.450 -23.934 1.00 95.50 90 THR A C 1
ATOM 730 O O . THR A 1 90 ? 3.722 -4.292 -24.138 1.00 95.50 90 THR A O 1
ATOM 733 N N . TYR A 1 91 ? 5.200 -5.738 -23.238 1.00 97.25 91 TYR A N 1
ATOM 734 C CA . TYR A 1 91 ? 6.094 -4.711 -22.704 1.00 97.25 91 TYR A CA 1
ATOM 735 C C . TYR A 1 91 ? 6.687 -3.832 -23.810 1.00 97.25 91 TYR A C 1
ATOM 737 O O . TYR A 1 91 ? 6.680 -2.615 -23.674 1.00 97.25 91 TYR A O 1
ATOM 745 N N . ALA A 1 92 ? 7.074 -4.415 -24.951 1.00 96.12 92 ALA A N 1
ATOM 746 C CA . ALA A 1 92 ? 7.580 -3.669 -26.106 1.00 96.12 92 ALA A CA 1
ATOM 747 C C . ALA A 1 92 ? 6.584 -2.616 -26.627 1.00 96.12 92 ALA A C 1
ATOM 749 O O . ALA A 1 92 ? 6.956 -1.469 -26.874 1.00 96.12 92 ALA A O 1
ATOM 750 N N . ARG A 1 93 ? 5.293 -2.971 -26.747 1.00 93.81 93 ARG A N 1
ATOM 751 C CA . ARG A 1 93 ? 4.250 -2.007 -27.133 1.00 93.81 93 ARG A CA 1
ATOM 752 C C . ARG A 1 93 ? 4.137 -0.881 -26.110 1.00 93.81 93 ARG A C 1
ATOM 754 O O . ARG A 1 93 ? 3.986 0.273 -26.500 1.00 93.81 93 ARG A O 1
ATOM 761 N N . LEU A 1 94 ? 4.164 -1.233 -24.826 1.00 94.94 94 LEU A N 1
ATOM 762 C CA . LEU A 1 94 ? 4.033 -0.266 -23.747 1.00 94.94 94 LEU A CA 1
ATOM 763 C C . LEU A 1 94 ? 5.228 0.694 -23.712 1.00 94.94 94 LEU A C 1
ATOM 765 O O . LEU A 1 94 ? 5.009 1.896 -23.679 1.00 94.94 94 LEU A O 1
ATOM 769 N N . LEU A 1 95 ? 6.462 0.193 -23.819 1.00 96.25 95 LEU A N 1
ATOM 770 C CA . LEU A 1 95 ? 7.688 1.000 -23.8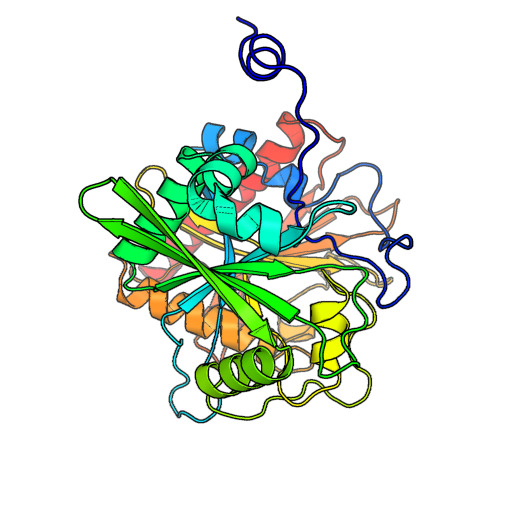52 1.00 96.25 95 LEU A CA 1
ATOM 771 C C . LEU A 1 95 ? 7.700 2.015 -25.003 1.00 96.25 95 LEU A C 1
ATOM 773 O O . LEU A 1 95 ? 8.019 3.180 -24.781 1.00 96.25 95 LEU A O 1
ATOM 777 N N . ASN A 1 96 ? 7.272 1.613 -26.205 1.00 95.00 96 ASN A N 1
ATOM 778 C CA . ASN A 1 96 ? 7.237 2.495 -27.380 1.00 95.00 96 ASN A CA 1
ATOM 779 C C . ASN A 1 96 ? 6.307 3.712 -27.222 1.00 95.00 96 ASN A C 1
ATOM 781 O O . ASN A 1 96 ? 6.428 4.680 -27.968 1.00 95.00 96 ASN A O 1
ATOM 785 N N . GLN A 1 97 ? 5.346 3.655 -26.297 1.00 94.06 97 GLN A N 1
ATOM 786 C CA . GLN A 1 97 ? 4.347 4.704 -26.068 1.00 94.06 97 GLN A CA 1
ATOM 787 C C . GLN A 1 97 ? 4.173 4.987 -24.568 1.00 94.06 97 GLN A C 1
ATOM 789 O O . GLN A 1 97 ? 3.083 5.361 -24.129 1.00 94.06 97 GLN A O 1
ATOM 794 N N . LEU A 1 98 ? 5.232 4.782 -23.775 1.00 94.88 98 LEU A N 1
ATOM 795 C CA . LEU A 1 98 ? 5.129 4.658 -22.321 1.00 94.88 98 LEU A CA 1
ATOM 796 C C . LEU A 1 98 ? 4.468 5.870 -21.651 1.00 94.88 98 LEU A C 1
ATOM 798 O O . LEU A 1 98 ? 3.483 5.650 -20.940 1.00 94.88 98 LEU A O 1
ATOM 802 N N . PRO A 1 99 ? 4.901 7.127 -21.894 1.00 94.50 99 PRO A N 1
ATOM 803 C CA . PRO A 1 99 ? 4.274 8.272 -21.241 1.00 94.50 99 PRO A CA 1
ATOM 804 C C . PRO A 1 99 ? 2.782 8.370 -21.561 1.00 94.50 99 PRO A C 1
ATOM 806 O O . PRO A 1 99 ? 1.957 8.481 -20.658 1.00 94.50 99 PRO A O 1
ATOM 809 N N . GLN A 1 100 ? 2.424 8.249 -22.843 1.00 94.06 100 GLN A N 1
ATOM 810 C CA . GLN A 1 100 ? 1.046 8.394 -23.303 1.00 94.06 100 GLN A CA 1
ATOM 811 C C . GLN A 1 100 ? 0.135 7.289 -22.759 1.00 94.06 100 GLN A C 1
ATOM 813 O O . GLN A 1 100 ? -0.973 7.576 -22.308 1.00 94.06 100 GLN A O 1
ATOM 818 N N . LEU A 1 101 ? 0.578 6.030 -22.797 1.00 94.44 101 LEU A N 1
ATOM 819 C CA . LEU A 1 101 ? -0.227 4.902 -22.326 1.00 94.44 101 LEU A CA 1
ATOM 820 C C . LEU A 1 101 ? -0.400 4.931 -20.808 1.00 94.44 101 LEU A C 1
ATOM 822 O O . LEU A 1 101 ? -1.511 4.718 -20.330 1.00 94.44 101 LEU A O 1
ATOM 826 N N . VAL A 1 102 ? 0.651 5.247 -20.048 1.00 95.12 102 VAL A N 1
ATOM 827 C CA . VAL A 1 102 ? 0.550 5.347 -18.585 1.00 95.12 102 VAL A CA 1
ATOM 828 C C . VAL A 1 102 ? -0.340 6.526 -18.175 1.00 95.12 102 VAL A C 1
ATOM 830 O O . VAL A 1 102 ? -1.198 6.355 -17.306 1.00 95.12 102 VAL A O 1
ATOM 833 N N . LEU A 1 103 ? -0.212 7.688 -18.830 1.00 93.62 103 LEU A N 1
ATOM 834 C CA . LEU A 1 103 ? -1.099 8.838 -18.606 1.00 93.62 103 LEU A CA 1
ATOM 835 C C . LEU A 1 103 ? -2.561 8.506 -18.929 1.00 93.62 103 LEU A C 1
ATOM 837 O O . LEU A 1 103 ? -3.443 8.854 -18.147 1.00 93.62 103 LEU A O 1
ATOM 841 N N . ASN A 1 104 ? -2.821 7.801 -20.033 1.00 93.56 104 ASN A N 1
ATOM 842 C CA . ASN A 1 104 ? -4.176 7.401 -20.420 1.00 93.56 104 ASN A CA 1
ATOM 843 C C . ASN A 1 104 ? -4.791 6.383 -19.446 1.00 93.56 104 ASN A C 1
ATOM 845 O O . ASN A 1 104 ? -5.975 6.475 -19.129 1.00 93.56 104 ASN A O 1
ATOM 849 N N . GLU A 1 105 ? -4.005 5.414 -18.973 1.00 94.56 105 GLU A N 1
ATOM 850 C CA . GLU A 1 105 ? -4.493 4.328 -18.114 1.00 94.56 105 GLU A CA 1
ATOM 851 C C . GLU A 1 105 ? -4.681 4.750 -16.654 1.00 94.56 105 GLU A C 1
ATOM 853 O O . GLU A 1 105 ? -5.635 4.316 -16.000 1.00 94.56 105 GLU A O 1
ATOM 858 N N . LEU A 1 106 ? -3.767 5.568 -16.124 1.00 94.00 106 LEU A N 1
ATOM 859 C CA . LEU A 1 106 ? -3.779 5.978 -14.717 1.00 94.00 106 LEU A CA 1
ATOM 860 C C . LEU A 1 106 ? -4.439 7.342 -14.506 1.00 94.00 106 LEU A C 1
ATOM 862 O O . LEU A 1 106 ? -5.025 7.581 -13.451 1.00 94.00 106 LEU A O 1
ATOM 866 N N . GLY A 1 107 ? -4.392 8.208 -15.515 1.00 93.75 107 GLY A N 1
ATOM 867 C CA . GLY A 1 107 ? -4.888 9.574 -15.452 1.00 93.75 107 GLY A CA 1
ATOM 868 C C . GLY A 1 107 ? -3.879 10.533 -14.824 1.00 93.75 107 GLY A C 1
ATOM 869 O O . GLY A 1 107 ? -3.260 10.258 -13.793 1.00 93.75 107 GLY A O 1
ATOM 870 N N . GLU A 1 108 ? -3.766 11.719 -15.417 1.00 93.00 108 GLU A N 1
ATOM 871 C CA . GLU A 1 108 ? -2.902 12.788 -14.916 1.00 93.00 108 GLU A CA 1
ATOM 872 C C . GLU A 1 108 ? -3.188 13.172 -13.449 1.00 93.00 108 GLU A C 1
ATOM 874 O O . GLU A 1 108 ? -2.225 13.283 -12.692 1.00 93.00 108 GLU A O 1
ATOM 879 N N . PRO A 1 109 ? -4.449 13.298 -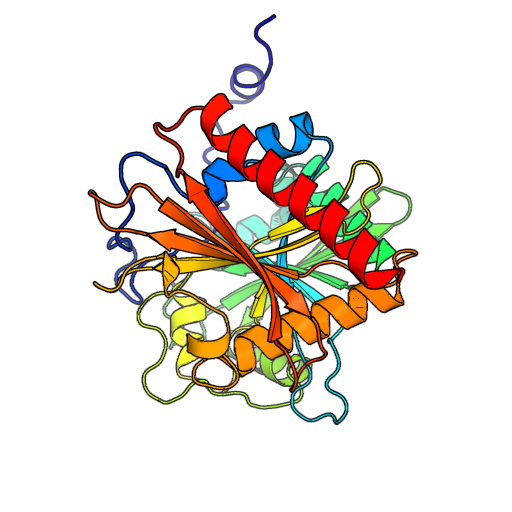12.971 1.00 92.62 109 PRO A N 1
ATOM 880 C CA . PRO A 1 109 ? -4.702 13.644 -11.569 1.00 92.62 109 PRO A CA 1
ATOM 881 C C . PRO A 1 109 ? -4.132 12.624 -10.577 1.00 92.62 109 PRO A C 1
ATOM 883 O O . PRO A 1 109 ? -3.640 13.004 -9.516 1.00 92.62 109 PRO A O 1
ATOM 886 N N . TYR A 1 110 ? -4.167 11.334 -10.926 1.00 93.94 110 TYR A N 1
ATOM 887 C CA . TYR A 1 110 ? -3.603 10.266 -10.103 1.00 93.94 110 TYR A CA 1
ATOM 888 C C . TYR A 1 110 ? -2.077 10.383 -10.045 1.00 93.94 110 TYR A C 1
ATOM 890 O O . TYR A 1 110 ? -1.499 10.451 -8.964 1.00 93.94 110 TYR A O 1
ATOM 898 N N . LEU A 1 111 ? -1.418 10.491 -11.200 1.00 95.75 111 LEU A N 1
ATOM 899 C CA . LEU A 1 111 ? 0.041 10.610 -11.275 1.00 95.75 111 LEU A CA 1
ATOM 900 C C . LEU A 1 111 ? 0.557 11.903 -10.632 1.00 95.75 111 LEU A C 1
ATOM 902 O O . LEU A 1 111 ? 1.596 11.905 -9.968 1.00 95.75 111 LEU A O 1
ATOM 906 N N . ARG A 1 112 ? -0.190 13.001 -10.774 1.00 95.00 112 ARG A N 1
ATOM 907 C CA . ARG A 1 112 ? 0.109 14.285 -10.136 1.00 95.00 112 ARG A CA 1
ATOM 908 C C . ARG A 1 112 ? 0.024 14.183 -8.620 1.00 95.00 112 ARG A C 1
ATOM 910 O O . ARG A 1 112 ? 0.901 14.713 -7.942 1.00 95.00 112 ARG A O 1
ATOM 917 N N . LEU A 1 113 ? -0.981 13.483 -8.092 1.00 95.00 113 LEU A N 1
ATOM 918 C CA . LEU A 1 113 ? -1.128 13.266 -6.655 1.00 95.00 113 LEU A CA 1
ATOM 919 C C . LEU A 1 113 ? 0.075 12.502 -6.080 1.00 95.00 113 LEU A C 1
ATOM 921 O O . LEU A 1 113 ? 0.707 12.985 -5.142 1.00 95.00 113 LEU A O 1
ATOM 925 N N . TYR A 1 114 ? 0.430 11.355 -6.669 1.00 97.19 114 TYR A N 1
ATOM 926 C CA . TYR A 1 114 ? 1.566 10.552 -6.197 1.00 97.19 114 TYR A CA 1
ATOM 927 C C . TYR A 1 114 ? 2.895 11.288 -6.343 1.00 97.19 114 TYR A C 1
ATOM 929 O O . TYR A 1 114 ? 3.687 11.290 -5.408 1.00 97.19 114 TYR A O 1
ATOM 937 N N . SER A 1 115 ? 3.144 11.933 -7.485 1.00 96.44 115 SER A N 1
ATOM 938 C CA . SER A 1 115 ? 4.422 12.615 -7.722 1.00 96.44 115 SER A CA 1
ATOM 939 C C . SER A 1 115 ? 4.590 13.868 -6.860 1.00 96.44 115 SER A C 1
ATOM 941 O O . SER A 1 115 ? 5.688 14.140 -6.381 1.00 96.44 115 SER A O 1
ATOM 943 N N . THR A 1 116 ? 3.504 14.602 -6.592 1.00 95.06 116 THR A N 1
ATOM 944 C CA . THR A 1 116 ? 3.520 15.740 -5.657 1.00 95.06 116 THR A CA 1
ATOM 945 C C . THR A 1 116 ? 3.779 15.267 -4.230 1.00 95.06 116 THR A C 1
ATOM 947 O O . THR A 1 116 ? 4.623 15.846 -3.550 1.00 95.06 116 THR A O 1
ATOM 950 N N . PHE A 1 117 ? 3.113 14.192 -3.793 1.00 96.38 117 PHE A N 1
ATOM 951 C CA . PHE A 1 117 ? 3.375 13.579 -2.490 1.00 96.38 117 PHE A CA 1
ATOM 952 C C . PHE A 1 117 ? 4.828 13.102 -2.378 1.00 96.38 117 PHE A C 1
ATOM 954 O O . PHE A 1 117 ? 5.525 13.474 -1.437 1.00 96.38 117 PHE A O 1
ATOM 961 N N . ALA A 1 118 ? 5.311 12.338 -3.358 1.00 96.88 118 ALA A N 1
ATOM 962 C CA . ALA A 1 118 ? 6.665 11.803 -3.353 1.00 96.88 118 ALA A CA 1
ATOM 963 C C . ALA A 1 118 ? 7.706 12.930 -3.253 1.00 96.88 118 ALA A C 1
ATOM 965 O O . ALA A 1 118 ? 8.553 12.919 -2.362 1.00 96.88 118 ALA A O 1
ATOM 966 N N . LYS A 1 119 ? 7.551 13.983 -4.065 1.00 94.88 119 LYS A N 1
ATOM 967 C CA . LYS A 1 119 ? 8.401 15.178 -4.015 1.00 94.88 119 LYS A CA 1
ATOM 968 C C . LYS A 1 119 ? 8.354 15.888 -2.661 1.00 94.88 119 LYS A C 1
ATOM 970 O O . LYS A 1 119 ? 9.407 16.232 -2.130 1.00 94.88 119 LYS A O 1
ATOM 975 N N . ALA A 1 120 ? 7.162 16.095 -2.097 1.00 94.00 120 ALA A N 1
ATOM 976 C CA . ALA A 1 120 ? 6.991 16.785 -0.816 1.00 94.00 120 ALA A CA 1
ATOM 977 C C . ALA A 1 120 ? 7.674 16.052 0.350 1.00 94.00 120 ALA A C 1
ATOM 979 O O . ALA A 1 120 ? 8.151 16.695 1.282 1.00 94.00 120 ALA A O 1
ATOM 980 N N . TYR A 1 121 ? 7.756 14.721 0.279 1.00 95.50 121 TYR A N 1
ATOM 981 C CA . TYR A 1 121 ? 8.347 13.888 1.327 1.00 95.50 121 TYR A CA 1
ATOM 982 C C . TYR A 1 121 ? 9.747 13.366 0.987 1.00 95.50 121 TYR A C 1
ATOM 984 O O . TYR A 1 121 ? 10.300 12.608 1.778 1.00 95.50 121 TYR A O 1
ATOM 992 N N . GLY A 1 122 ? 10.354 13.797 -0.125 1.00 95.88 122 GLY A N 1
ATOM 993 C CA . GLY A 1 122 ? 11.699 13.370 -0.527 1.00 95.88 122 GLY A CA 1
ATOM 994 C C . GLY A 1 122 ? 11.785 11.881 -0.873 1.00 95.88 122 GLY A C 1
ATOM 995 O O . GLY A 1 122 ? 12.759 11.227 -0.508 1.00 95.88 122 GLY A O 1
ATOM 996 N N . LEU A 1 123 ? 10.745 11.355 -1.521 1.00 97.75 123 LEU A N 1
ATOM 997 C CA . LEU A 1 123 ? 10.633 9.978 -1.991 1.00 97.75 123 LEU A CA 1
ATOM 998 C C . LEU A 1 123 ? 10.806 9.923 -3.512 1.00 97.75 123 LEU A C 1
ATOM 1000 O O . LEU A 1 123 ? 10.270 10.759 -4.242 1.00 97.75 123 LEU A O 1
ATOM 1004 N N . GLU A 1 124 ? 11.480 8.886 -3.989 1.00 98.12 124 GLU A N 1
ATOM 1005 C CA . GLU A 1 124 ? 11.427 8.463 -5.383 1.00 98.12 124 GLU A CA 1
ATOM 1006 C C . GLU A 1 124 ? 10.109 7.729 -5.661 1.00 98.12 124 GLU A C 1
ATOM 1008 O O . GLU A 1 124 ? 9.612 6.970 -4.822 1.00 98.12 124 GLU A O 1
ATOM 1013 N N . LEU A 1 125 ? 9.546 7.944 -6.852 1.00 98.50 125 LEU A N 1
ATOM 1014 C CA . LEU A 1 125 ? 8.309 7.310 -7.293 1.00 98.50 125 LEU A CA 1
ATOM 1015 C C . LEU A 1 125 ? 8.574 6.414 -8.499 1.00 98.50 125 LEU A C 1
ATOM 1017 O O . LEU A 1 125 ? 8.951 6.891 -9.572 1.00 98.50 125 LEU A O 1
ATOM 1021 N N . GLN A 1 126 ? 8.300 5.123 -8.335 1.00 98.56 126 GLN A N 1
ATOM 1022 C CA . GLN A 1 126 ? 8.374 4.160 -9.425 1.00 98.56 126 GLN A CA 1
ATOM 1023 C C . GLN A 1 126 ? 7.043 3.433 -9.633 1.00 98.56 126 GLN A C 1
ATOM 1025 O O . GLN A 1 126 ? 6.244 3.239 -8.713 1.00 98.56 126 GLN A O 1
ATOM 1030 N N . LEU A 1 127 ? 6.813 3.025 -10.875 1.00 98.44 127 LEU A N 1
ATOM 1031 C CA . LEU A 1 127 ? 5.697 2.202 -11.309 1.00 98.44 127 LEU A CA 1
ATOM 1032 C C . LEU A 1 127 ? 6.243 0.851 -11.777 1.00 98.44 127 LEU A C 1
ATOM 1034 O O . LEU A 1 127 ? 7.004 0.770 -12.739 1.00 98.44 127 LEU A O 1
ATOM 1038 N N . LEU A 1 128 ? 5.828 -0.208 -11.091 1.00 98.25 128 LEU A N 1
ATOM 1039 C CA . LEU A 1 128 ? 6.141 -1.591 -11.417 1.00 98.25 128 LEU A CA 1
ATOM 1040 C C . LEU A 1 128 ? 5.005 -2.178 -12.260 1.00 98.25 128 LEU A C 1
ATOM 1042 O O . LEU A 1 128 ? 3.871 -2.291 -11.783 1.00 98.25 128 LEU A O 1
ATOM 1046 N N . ILE A 1 129 ? 5.293 -2.563 -13.504 1.00 98.56 129 ILE A N 1
ATOM 1047 C CA . ILE A 1 129 ? 4.305 -3.155 -14.415 1.00 98.56 129 ILE A CA 1
ATOM 1048 C C . ILE A 1 129 ? 4.734 -4.571 -14.766 1.00 98.56 129 ILE A C 1
ATOM 1050 O O . ILE A 1 129 ? 5.765 -4.780 -15.400 1.00 98.56 129 ILE A O 1
ATOM 1054 N N . PHE A 1 130 ? 3.923 -5.551 -14.384 1.00 98.31 130 PHE A N 1
ATOM 1055 C CA . PHE A 1 130 ? 4.257 -6.964 -14.542 1.00 98.31 130 PHE A CA 1
ATOM 1056 C C . PHE A 1 130 ? 3.065 -7.786 -15.036 1.00 98.31 130 PHE A C 1
ATOM 1058 O O . PHE A 1 130 ? 1.933 -7.308 -15.098 1.00 98.31 130 PHE A O 1
ATOM 1065 N N . ARG A 1 131 ? 3.309 -9.048 -15.382 1.00 97.00 131 ARG A N 1
ATOM 1066 C CA . ARG A 1 131 ? 2.285 -9.992 -15.838 1.00 97.00 131 ARG A CA 1
ATOM 1067 C C . ARG A 1 131 ? 1.912 -10.992 -14.752 1.00 97.00 131 ARG A C 1
ATOM 1069 O O . ARG A 1 131 ? 2.762 -11.703 -14.233 1.00 97.00 131 ARG A O 1
ATOM 1076 N N . ASP A 1 132 ? 0.630 -11.097 -14.418 1.00 95.44 132 ASP A N 1
ATOM 1077 C CA . ASP A 1 132 ? 0.198 -12.058 -13.388 1.00 95.44 132 ASP A CA 1
ATOM 1078 C C . ASP A 1 132 ? 0.235 -13.517 -13.885 1.00 95.44 132 ASP A C 1
ATOM 1080 O O . ASP A 1 132 ? 0.218 -14.445 -13.080 1.00 95.44 132 ASP A O 1
ATOM 1084 N N . ASP A 1 133 ? 0.306 -13.722 -15.203 1.00 94.44 133 ASP A N 1
ATOM 1085 C CA . ASP A 1 133 ? 0.387 -15.021 -15.878 1.00 94.44 133 ASP A CA 1
ATOM 1086 C C . ASP A 1 133 ? 1.818 -15.433 -16.273 1.00 94.44 133 ASP A C 1
ATOM 1088 O O . ASP A 1 133 ? 1.993 -16.467 -16.915 1.00 94.44 133 ASP A O 1
ATOM 1092 N N . ALA A 1 134 ? 2.840 -14.653 -15.904 1.00 95.62 134 ALA A N 1
ATOM 1093 C CA . ALA A 1 134 ? 4.231 -15.009 -16.166 1.00 95.62 134 ALA A CA 1
ATOM 1094 C C . ALA A 1 134 ? 4.715 -16.162 -15.269 1.00 95.62 134 ALA A C 1
ATOM 1096 O O . ALA A 1 134 ? 4.330 -16.277 -14.102 1.00 95.62 134 ALA A O 1
ATOM 1097 N N . ASP A 1 135 ? 5.620 -16.984 -15.807 1.00 96.06 135 ASP A N 1
ATOM 1098 C CA . ASP A 1 135 ? 6.361 -17.979 -15.032 1.00 96.06 135 ASP A CA 1
ATOM 1099 C C . ASP A 1 135 ? 7.512 -17.303 -14.281 1.00 96.06 135 ASP A C 1
ATOM 1101 O O . ASP A 1 135 ? 8.636 -17.195 -14.770 1.00 96.06 135 ASP A O 1
ATOM 1105 N N . TRP A 1 136 ? 7.235 -16.811 -13.078 1.00 96.75 136 TRP A N 1
ATOM 1106 C CA . TRP A 1 136 ? 8.230 -16.090 -12.282 1.00 96.75 136 TRP A CA 1
ATOM 1107 C C . TRP A 1 136 ? 9.401 -16.951 -11.795 1.00 96.75 136 TRP A C 1
ATOM 1109 O O . TRP A 1 136 ? 10.417 -16.391 -11.390 1.00 96.75 136 TRP A O 1
ATOM 1119 N N . ALA A 1 137 ? 9.295 -18.283 -11.867 1.00 94.38 137 ALA A N 1
ATOM 1120 C CA . ALA A 1 137 ? 10.414 -19.173 -11.573 1.00 94.38 137 ALA A CA 1
ATOM 1121 C C . ALA A 1 137 ? 11.437 -19.230 -12.721 1.00 94.38 137 ALA A C 1
ATOM 1123 O O . ALA A 1 137 ? 12.583 -19.618 -12.494 1.00 94.38 137 ALA A O 1
ATOM 1124 N N . ASN A 1 138 ? 11.055 -18.820 -13.935 1.00 96.38 138 ASN A N 1
ATOM 1125 C CA . ASN A 1 138 ? 11.968 -18.696 -15.063 1.00 96.38 138 ASN A CA 1
ATOM 1126 C C . ASN A 1 138 ? 12.855 -17.440 -14.904 1.00 96.38 138 ASN A C 1
ATOM 1128 O O . ASN A 1 138 ? 12.326 -16.326 -14.911 1.00 96.38 138 ASN A O 1
ATOM 1132 N N . PRO A 1 139 ? 14.197 -17.567 -14.839 1.00 91.94 139 PRO A N 1
ATOM 1133 C CA . PRO A 1 139 ? 15.108 -16.419 -14.750 1.00 91.94 139 PRO A CA 1
ATOM 1134 C C . PRO A 1 139 ? 15.019 -15.449 -15.939 1.00 91.94 139 PRO A C 1
ATOM 1136 O O . PRO A 1 139 ? 15.394 -14.284 -15.814 1.00 91.94 139 PRO A O 1
ATOM 1139 N N . GLY A 1 140 ? 14.522 -15.920 -17.087 1.00 93.94 140 GLY A N 1
ATOM 1140 C CA . GLY A 1 140 ? 14.260 -15.103 -18.270 1.00 93.94 140 GLY A CA 1
ATOM 1141 C C . GLY A 1 140 ? 12.973 -14.278 -18.196 1.00 93.94 140 GLY A C 1
ATOM 1142 O O . GLY A 1 140 ? 12.716 -13.499 -19.108 1.00 93.94 140 GLY A O 1
ATOM 1143 N N . SER A 1 141 ? 12.159 -14.431 -17.146 1.00 97.75 141 SER A N 1
ATOM 1144 C CA . SER A 1 141 ? 10.961 -13.613 -16.953 1.00 97.75 141 SER A CA 1
ATOM 1145 C C . SER A 1 141 ? 11.317 -12.166 -16.640 1.00 97.75 141 SER A C 1
ATOM 1147 O O . SER A 1 141 ? 12.222 -11.874 -15.854 1.00 97.75 141 SER A O 1
ATOM 1149 N N . THR A 1 142 ? 10.561 -11.254 -17.242 1.00 98.25 142 THR A N 1
ATOM 1150 C CA . THR A 1 142 ? 10.800 -9.814 -17.177 1.00 98.25 142 THR A CA 1
ATOM 1151 C C . THR A 1 142 ? 9.562 -9.031 -16.751 1.00 98.25 142 THR A C 1
ATOM 1153 O O . THR A 1 142 ? 8.427 -9.527 -16.728 1.00 98.25 142 THR A O 1
ATOM 1156 N N . LEU A 1 143 ? 9.793 -7.775 -16.390 1.00 98.50 143 LEU A N 1
ATOM 1157 C CA . LEU A 1 143 ? 8.783 -6.776 -16.056 1.00 98.50 143 LEU A CA 1
ATOM 1158 C C . LEU A 1 143 ? 9.296 -5.376 -16.401 1.00 98.50 143 LEU A C 1
ATOM 1160 O O . LEU A 1 143 ? 10.490 -5.196 -16.637 1.00 98.50 143 LEU A O 1
ATOM 1164 N N . LEU A 1 144 ? 8.413 -4.379 -16.405 1.00 98.50 144 LEU A N 1
ATOM 1165 C CA . LEU A 1 144 ? 8.821 -2.985 -16.548 1.00 98.50 144 LEU A CA 1
ATOM 1166 C C . LEU A 1 144 ? 8.967 -2.322 -15.185 1.00 98.50 144 LEU A C 1
ATOM 1168 O O . LEU A 1 144 ? 8.071 -2.406 -14.338 1.00 98.50 144 LEU A O 1
ATOM 1172 N N . LEU A 1 145 ? 10.073 -1.606 -15.028 1.00 98.56 145 LEU A N 1
ATOM 1173 C CA . LEU A 1 145 ? 10.269 -0.633 -13.968 1.00 98.56 145 LEU A CA 1
ATOM 1174 C C . LEU A 1 145 ? 10.276 0.754 -14.608 1.00 98.56 145 LEU A C 1
ATOM 1176 O O . LEU A 1 145 ? 11.069 1.021 -15.512 1.00 98.56 145 LEU A O 1
ATOM 1180 N N . CYS A 1 146 ? 9.360 1.615 -14.178 1.00 98.31 146 CYS A N 1
ATOM 1181 C CA . CYS A 1 146 ? 9.234 2.969 -14.701 1.00 98.31 146 CYS A CA 1
ATOM 1182 C C . CYS A 1 146 ? 9.467 3.992 -13.593 1.00 98.31 146 CYS A C 1
ATOM 1184 O O . CYS A 1 146 ? 8.922 3.843 -12.503 1.00 98.31 146 CYS A O 1
ATOM 1186 N N . THR A 1 147 ? 10.215 5.048 -13.883 1.00 98.06 147 THR A N 1
ATOM 1187 C CA . THR A 1 147 ? 10.382 6.207 -13.004 1.00 98.06 147 THR A CA 1
ATOM 1188 C C . THR A 1 147 ? 9.377 7.281 -13.402 1.00 98.06 147 THR A C 1
ATOM 1190 O O . THR A 1 147 ? 9.172 7.540 -14.591 1.00 98.06 147 THR A O 1
ATOM 1193 N N . ILE A 1 148 ? 8.738 7.895 -12.405 1.00 97.56 148 ILE A N 1
ATOM 1194 C CA . ILE A 1 148 ? 7.821 9.021 -12.592 1.00 97.56 148 ILE A CA 1
ATOM 1195 C C . ILE A 1 148 ? 8.407 10.227 -11.865 1.00 97.56 148 ILE A C 1
ATOM 1197 O O . ILE A 1 148 ? 8.554 10.198 -10.642 1.00 97.56 148 ILE A O 1
ATOM 1201 N N . GLU A 1 149 ? 8.678 11.307 -12.592 1.00 94.69 149 GLU A N 1
ATOM 1202 C CA . GLU A 1 149 ? 9.191 12.547 -12.006 1.00 94.69 149 GLU A CA 1
ATOM 1203 C C . GLU A 1 149 ? 8.212 13.701 -12.222 1.00 94.69 149 GLU A C 1
ATOM 1205 O O . GLU A 1 149 ? 7.400 13.700 -13.148 1.00 94.69 149 GLU A O 1
ATOM 1210 N N . ASN A 1 150 ? 8.286 14.696 -11.337 1.00 90.06 150 ASN A N 1
ATOM 1211 C CA . ASN A 1 150 ? 7.498 15.922 -11.426 1.00 90.06 150 ASN A CA 1
ATOM 1212 C C . ASN A 1 150 ? 8.411 17.148 -11.326 1.00 90.06 150 ASN A C 1
ATOM 1214 O O . ASN A 1 150 ? 8.767 17.633 -10.235 1.00 90.06 150 ASN A O 1
ATOM 1218 N N . THR A 1 151 ? 8.761 17.659 -12.502 1.00 86.31 151 THR A N 1
ATOM 1219 C CA . THR A 1 151 ? 9.674 18.785 -12.687 1.00 86.31 151 THR A CA 1
ATOM 1220 C C . THR A 1 151 ? 8.870 19.973 -13.187 1.00 86.31 151 THR A C 1
ATOM 1222 O O . THR A 1 151 ? 8.241 19.913 -14.234 1.00 86.31 151 THR A O 1
ATOM 1225 N N . GLY A 1 152 ? 8.820 21.052 -12.402 1.00 77.94 152 GLY A N 1
ATOM 1226 C CA . GLY A 1 152 ? 8.069 22.254 -12.783 1.00 77.94 152 GLY A CA 1
ATOM 1227 C C . GLY A 1 152 ? 6.556 22.057 -12.970 1.00 77.94 152 GLY A C 1
ATOM 1228 O O . GLY A 1 152 ? 5.920 22.909 -13.575 1.00 77.94 152 GLY A O 1
ATOM 1229 N N . GLY A 1 153 ? 5.966 20.968 -12.460 1.00 79.44 153 GLY A N 1
ATOM 1230 C CA . GLY A 1 153 ? 4.549 20.647 -12.662 1.00 79.44 153 GLY A CA 1
ATOM 1231 C C . GLY A 1 153 ? 4.271 19.760 -13.880 1.00 79.44 153 GLY A C 1
ATOM 1232 O O . GLY A 1 153 ? 3.127 19.327 -14.051 1.00 79.44 153 GLY A O 1
ATOM 1233 N N . GLU A 1 154 ? 5.287 19.442 -14.681 1.00 88.81 154 GLU A N 1
ATOM 1234 C CA . GLU A 1 154 ? 5.206 18.472 -15.771 1.00 88.81 154 GLU A CA 1
ATOM 1235 C C . GLU A 1 154 ? 5.581 17.074 -15.276 1.00 88.81 154 GLU A C 1
ATOM 1237 O O . GLU A 1 154 ? 6.522 16.907 -14.496 1.00 88.81 154 GLU A O 1
ATOM 1242 N N . ILE A 1 155 ? 4.823 16.070 -15.721 1.00 93.56 155 ILE A N 1
ATOM 1243 C CA . ILE A 1 155 ? 5.042 14.667 -15.361 1.00 93.56 155 ILE A CA 1
ATOM 1244 C C . ILE A 1 155 ? 5.867 14.010 -16.465 1.00 93.56 155 ILE A C 1
ATOM 1246 O O . ILE A 1 155 ? 5.382 13.863 -17.588 1.00 93.56 155 ILE A O 1
ATOM 1250 N N . SER A 1 156 ? 7.085 13.584 -16.138 1.00 94.81 156 SER A N 1
ATOM 1251 C CA . SER A 1 156 ? 7.904 12.744 -17.013 1.00 94.81 156 SER A CA 1
ATOM 1252 C C . SER A 1 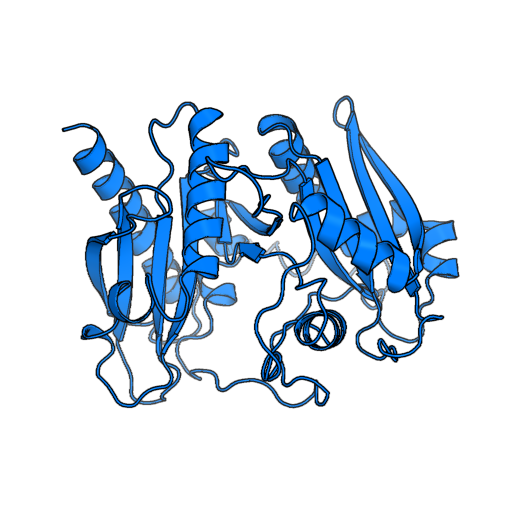156 ? 7.766 11.279 -16.602 1.00 94.81 156 SER A C 1
ATOM 1254 O O . SER A 1 156 ? 7.629 10.948 -15.422 1.00 94.81 156 SER A O 1
ATOM 1256 N N . ILE A 1 157 ? 7.758 10.389 -17.595 1.00 97.06 157 ILE A N 1
ATOM 1257 C CA . ILE A 1 157 ? 7.673 8.943 -17.385 1.00 97.06 157 ILE A CA 1
ATOM 1258 C C . ILE A 1 157 ? 8.731 8.292 -18.265 1.00 97.06 157 ILE A C 1
ATOM 1260 O O . ILE A 1 157 ? 8.692 8.414 -19.489 1.00 97.06 157 ILE A O 1
ATOM 1264 N N . SER A 1 158 ? 9.667 7.593 -17.643 1.00 97.00 158 SER A N 1
ATOM 1265 C CA . SER A 1 158 ? 10.688 6.796 -18.320 1.00 97.00 158 SER A CA 1
ATOM 1266 C C . SER A 1 158 ? 10.676 5.389 -17.746 1.00 97.00 158 SER A C 1
ATOM 1268 O O . SER A 1 158 ? 10.150 5.158 -16.660 1.00 97.00 158 SER A O 1
ATOM 1270 N N . GLY A 1 159 ? 11.196 4.410 -18.474 1.00 96.88 159 GLY A N 1
ATOM 1271 C CA . GLY A 1 159 ? 11.226 3.050 -17.966 1.00 96.88 159 GLY A CA 1
ATOM 1272 C C . GLY A 1 159 ? 11.932 2.093 -18.894 1.00 96.88 159 GLY A C 1
ATOM 1273 O O . GLY A 1 159 ? 12.169 2.386 -20.067 1.00 96.88 159 GLY A O 1
ATOM 1274 N N . ASN A 1 160 ? 12.253 0.934 -18.345 1.00 97.50 160 ASN A N 1
ATOM 1275 C CA . ASN A 1 160 ? 12.945 -0.125 -19.048 1.00 97.50 160 ASN A CA 1
ATOM 1276 C C . ASN A 1 160 ? 12.444 -1.487 -18.574 1.00 97.50 160 ASN A C 1
ATOM 1278 O O . ASN A 1 160 ? 11.884 -1.639 -17.486 1.00 97.50 160 ASN A O 1
ATOM 1282 N N . GLU A 1 161 ? 12.655 -2.484 -19.421 1.00 98.12 161 GLU A N 1
ATOM 1283 C CA . GLU A 1 161 ? 12.442 -3.875 -19.058 1.00 98.12 161 GLU A CA 1
ATOM 1284 C C . GLU A 1 161 ? 13.603 -4.352 -18.174 1.00 98.12 161 GLU A C 1
ATOM 1286 O O . GLU A 1 161 ? 14.769 -4.061 -18.456 1.00 98.12 161 GLU A O 1
ATOM 1291 N N . ILE A 1 162 ? 13.284 -5.042 -17.080 1.00 98.31 162 ILE A N 1
ATOM 1292 C CA . ILE A 1 162 ? 14.248 -5.670 -16.172 1.00 98.31 162 ILE A CA 1
ATOM 1293 C C . ILE A 1 162 ? 13.899 -7.142 -15.976 1.00 98.31 162 ILE A C 1
ATOM 1295 O O . ILE A 1 162 ? 12.730 -7.531 -16.027 1.00 98.31 162 ILE A O 1
ATOM 1299 N N . SER A 1 163 ? 14.915 -7.966 -15.726 1.00 98.25 163 SER A N 1
ATOM 1300 C CA . SER A 1 163 ? 14.722 -9.370 -15.369 1.00 98.25 163 SER A CA 1
ATOM 1301 C C . SER A 1 163 ? 14.222 -9.526 -13.933 1.00 98.25 163 SER A C 1
ATOM 1303 O O . SER A 1 163 ? 14.425 -8.657 -13.077 1.00 98.25 163 SER A O 1
ATOM 1305 N N . ILE A 1 164 ? 13.624 -10.681 -13.641 1.00 98.19 164 ILE A N 1
ATOM 1306 C CA . ILE A 1 164 ? 13.252 -11.062 -12.276 1.00 98.19 164 ILE A CA 1
ATOM 1307 C C . ILE A 1 164 ? 14.464 -11.073 -11.330 1.00 98.19 164 ILE A C 1
ATOM 1309 O O . ILE A 1 164 ? 14.341 -10.660 -10.179 1.00 98.19 164 ILE A O 1
ATOM 1313 N N . SER A 1 165 ? 15.650 -11.460 -11.812 1.00 97.56 165 SER A N 1
ATOM 1314 C CA . SER A 1 165 ? 16.886 -11.430 -11.019 1.00 97.56 165 SER A CA 1
ATOM 1315 C C . SER A 1 165 ? 17.299 -10.004 -10.646 1.00 97.56 165 SER A C 1
ATOM 1317 O O . SER A 1 165 ? 17.616 -9.752 -9.485 1.00 97.56 165 SER A O 1
ATOM 1319 N N . MET A 1 166 ? 17.208 -9.055 -11.586 1.00 98.12 166 MET A N 1
ATOM 1320 C CA . MET A 1 166 ? 17.467 -7.637 -11.308 1.00 98.12 166 MET A CA 1
ATOM 1321 C C . MET A 1 166 ? 16.455 -7.081 -10.295 1.00 98.12 166 MET A C 1
ATOM 1323 O O . MET A 1 166 ? 16.835 -6.388 -9.354 1.00 98.12 166 MET A O 1
ATOM 1327 N N . LEU A 1 167 ? 15.167 -7.432 -10.419 1.00 98.38 167 LEU A N 1
ATOM 1328 C CA . LEU A 1 167 ? 14.157 -7.042 -9.428 1.00 98.38 167 LEU A CA 1
ATOM 1329 C C . LEU A 1 167 ? 14.493 -7.587 -8.029 1.00 98.38 167 LEU A C 1
ATOM 1331 O O . LEU A 1 167 ? 14.394 -6.864 -7.038 1.00 98.38 167 LEU A O 1
ATOM 1335 N N . GLN A 1 168 ? 14.905 -8.852 -7.935 1.00 98.12 168 GLN A N 1
ATOM 1336 C CA . GLN A 1 168 ? 15.313 -9.472 -6.674 1.00 98.12 168 GLN A CA 1
ATOM 1337 C C . GLN A 1 168 ? 16.515 -8.764 -6.036 1.00 98.12 168 GLN A C 1
ATOM 1339 O O . GLN A 1 168 ? 16.541 -8.600 -4.812 1.00 98.12 168 GLN A O 1
ATOM 1344 N N . GLU A 1 169 ? 17.488 -8.335 -6.841 1.00 98.06 169 GLU A N 1
ATOM 1345 C CA . GLU A 1 169 ? 18.636 -7.542 -6.394 1.00 98.06 169 GLU A CA 1
ATOM 1346 C C . GLU A 1 169 ? 18.219 -6.162 -5.885 1.00 98.06 169 GLU A C 1
ATOM 1348 O O . GLU A 1 169 ? 18.619 -5.794 -4.779 1.00 98.06 169 GLU A O 1
ATOM 1353 N N . LEU A 1 170 ? 17.357 -5.449 -6.619 1.00 98.25 170 LEU A N 1
ATOM 1354 C CA . LEU A 1 170 ? 16.797 -4.162 -6.188 1.00 98.25 170 LEU A CA 1
ATOM 1355 C C . LEU A 1 170 ? 16.056 -4.292 -4.853 1.00 98.25 170 LEU A C 1
ATOM 1357 O O . LEU A 1 170 ? 16.293 -3.509 -3.933 1.00 98.25 170 LEU A O 1
ATOM 1361 N N . ILE A 1 171 ? 15.217 -5.322 -4.698 1.00 98.31 171 ILE A N 1
ATOM 1362 C CA . ILE A 1 171 ? 14.498 -5.568 -3.441 1.00 98.31 171 ILE A CA 1
ATOM 1363 C C . ILE A 1 171 ? 15.478 -5.774 -2.282 1.00 98.31 171 ILE A C 1
ATOM 1365 O O . ILE A 1 171 ? 15.295 -5.167 -1.224 1.00 98.31 171 ILE A O 1
ATOM 1369 N N . ARG A 1 172 ? 16.523 -6.596 -2.459 1.00 98.31 172 ARG A N 1
ATOM 1370 C CA . ARG A 1 172 ? 17.530 -6.823 -1.408 1.00 98.31 172 ARG A CA 1
ATOM 1371 C C . ARG A 1 172 ? 18.301 -5.550 -1.095 1.00 98.31 172 ARG A C 1
ATOM 1373 O O . ARG A 1 172 ? 18.456 -5.224 0.077 1.00 98.31 172 ARG A O 1
ATOM 1380 N N . MET A 1 173 ? 18.737 -4.814 -2.114 1.00 97.94 173 MET A N 1
ATOM 1381 C CA . MET A 1 173 ? 19.445 -3.545 -1.950 1.00 97.94 173 MET A CA 1
ATOM 1382 C C . MET A 1 173 ? 18.620 -2.570 -1.099 1.00 97.94 173 MET A C 1
ATOM 1384 O O . MET A 1 173 ? 19.088 -2.107 -0.059 1.00 97.94 173 MET A O 1
ATOM 1388 N N . HIS A 1 174 ? 17.366 -2.324 -1.480 1.00 97.94 174 HIS A N 1
ATOM 1389 C CA . HIS A 1 174 ? 16.496 -1.375 -0.784 1.00 97.94 174 HIS A CA 1
ATOM 1390 C C . HIS A 1 174 ? 16.010 -1.870 0.586 1.00 97.94 174 HIS A C 1
ATOM 1392 O O . HIS A 1 174 ? 15.641 -1.051 1.429 1.00 97.94 174 HIS A O 1
ATOM 1398 N N . SER A 1 175 ? 16.046 -3.182 0.835 1.00 97.50 175 SER A N 1
ATOM 1399 C CA . SER A 1 175 ? 15.702 -3.790 2.128 1.00 97.50 175 SER A CA 1
ATOM 1400 C C . SER A 1 175 ? 16.881 -3.887 3.103 1.00 97.50 175 SER A C 1
ATOM 1402 O O . SER A 1 175 ? 16.712 -4.384 4.219 1.00 97.50 175 SER A O 1
ATOM 1404 N N . GLY A 1 176 ? 18.081 -3.440 2.717 1.00 96.56 176 GLY A N 1
ATOM 1405 C CA . GLY A 1 176 ? 19.282 -3.595 3.542 1.00 96.56 176 GLY A CA 1
ATOM 1406 C C . GLY A 1 176 ? 19.842 -5.025 3.560 1.00 96.56 176 GLY A C 1
ATOM 1407 O O . GLY A 1 176 ? 20.540 -5.414 4.490 1.00 96.56 176 GLY A O 1
ATOM 1408 N N . GLY A 1 177 ? 19.526 -5.837 2.554 1.00 96.31 177 GLY A N 1
ATOM 1409 C CA . GLY A 1 177 ? 20.006 -7.208 2.397 1.00 96.31 177 GLY A CA 1
ATOM 1410 C C . GLY A 1 177 ? 18.886 -8.235 2.186 1.00 96.31 177 GLY A C 1
ATOM 1411 O O . GLY A 1 177 ? 17.727 -7.872 1.975 1.00 96.31 177 GLY A O 1
ATOM 1412 N N . PRO A 1 178 ? 19.228 -9.537 2.216 1.00 96.00 178 PRO A N 1
ATOM 1413 C CA . PRO A 1 178 ? 18.268 -10.623 2.049 1.00 96.00 178 PRO A CA 1
ATOM 1414 C C . PRO A 1 178 ? 17.222 -10.667 3.172 1.00 96.00 178 PRO A C 1
ATOM 1416 O O . PRO A 1 178 ? 17.558 -10.670 4.357 1.00 96.00 178 PRO A O 1
ATOM 1419 N N . VAL A 1 179 ? 15.944 -10.784 2.807 1.00 93.12 179 VAL A N 1
ATOM 1420 C CA . VAL A 1 179 ? 14.813 -10.888 3.740 1.00 93.12 179 VAL A CA 1
ATOM 1421 C C . VAL A 1 179 ? 13.919 -12.058 3.340 1.00 93.12 179 VAL A C 1
ATOM 1423 O O . VAL A 1 179 ? 13.463 -12.150 2.206 1.00 93.12 179 VAL A O 1
ATOM 1426 N N . LYS A 1 180 ? 13.609 -12.932 4.306 1.00 91.12 180 LYS A N 1
ATOM 1427 C CA . LYS A 1 180 ? 12.711 -14.090 4.141 1.00 91.12 180 LYS A CA 1
ATOM 1428 C C . LYS A 1 180 ? 11.536 -14.010 5.114 1.00 91.12 180 LYS A C 1
ATOM 1430 O O . LYS A 1 180 ? 11.707 -13.584 6.261 1.00 91.12 180 LYS A O 1
ATOM 1435 N N . ILE A 1 181 ? 10.337 -14.414 4.687 1.00 83.50 181 ILE A N 1
ATOM 1436 C CA . ILE A 1 181 ? 9.168 -14.596 5.578 1.00 83.50 181 ILE A CA 1
ATOM 1437 C C . ILE A 1 181 ? 9.109 -16.015 6.178 1.00 83.50 181 ILE A C 1
ATOM 1439 O O . ILE A 1 181 ? 8.495 -16.218 7.219 1.00 83.50 181 ILE A O 1
ATOM 1443 N N . GLY A 1 182 ? 9.790 -16.980 5.552 1.00 79.19 182 GLY A N 1
ATOM 1444 C CA . GLY A 1 182 ? 9.817 -18.395 5.929 1.00 79.19 182 GLY A CA 1
ATOM 1445 C C . GLY A 1 182 ? 9.670 -19.290 4.695 1.00 79.19 182 GLY A C 1
ATOM 1446 O O . GLY A 1 182 ? 9.511 -18.789 3.588 1.00 79.19 182 GLY A O 1
ATOM 1447 N N . GLN A 1 183 ? 9.707 -20.614 4.868 1.00 74.62 183 GLN A N 1
ATOM 1448 C CA . GLN A 1 183 ? 9.633 -21.559 3.737 1.00 74.62 183 GLN A CA 1
ATOM 1449 C C . GLN A 1 183 ? 8.220 -21.732 3.156 1.00 74.62 183 GLN A C 1
ATOM 1451 O O . GLN A 1 183 ? 8.072 -22.151 2.016 1.00 74.62 183 GLN A O 1
ATOM 1456 N N . LYS A 1 184 ? 7.173 -21.416 3.930 1.00 82.94 184 LYS A N 1
ATOM 1457 C CA . LYS A 1 184 ? 5.774 -21.646 3.533 1.00 82.94 184 LYS A CA 1
ATOM 1458 C C . LYS A 1 184 ? 5.303 -20.725 2.398 1.00 82.94 184 LYS A C 1
ATOM 1460 O O . LYS A 1 184 ? 4.370 -21.084 1.687 1.00 82.94 184 LYS A O 1
ATOM 1465 N N . GLY A 1 185 ? 5.922 -19.551 2.257 1.00 87.00 185 GLY A N 1
ATOM 1466 C CA . GLY A 1 185 ? 5.450 -18.501 1.359 1.00 87.00 185 GLY A CA 1
ATOM 1467 C C . GLY A 1 185 ? 4.052 -17.982 1.713 1.00 87.00 185 GLY A C 1
ATOM 1468 O O . GLY A 1 185 ? 3.472 -18.304 2.757 1.00 87.00 185 GLY A O 1
ATOM 1469 N N . LEU A 1 186 ? 3.513 -17.152 0.826 1.00 90.12 186 LEU A N 1
ATOM 1470 C CA . LEU A 1 186 ? 2.152 -16.639 0.909 1.00 90.12 186 LEU A CA 1
ATOM 1471 C C . LEU A 1 186 ? 1.143 -17.657 0.368 1.00 90.12 186 LEU A C 1
ATOM 1473 O O . LEU A 1 186 ? 1.343 -18.276 -0.673 1.00 90.12 186 LEU A O 1
ATOM 1477 N N . PHE A 1 187 ? 0.010 -17.784 1.058 1.00 91.12 187 PHE A N 1
ATOM 1478 C CA . PHE A 1 187 ? -1.149 -18.518 0.541 1.00 91.12 187 PHE A CA 1
ATOM 1479 C C . PHE A 1 187 ? -2.080 -17.604 -0.279 1.00 91.12 187 PHE A C 1
ATOM 1481 O O . PHE A 1 187 ? -2.615 -18.007 -1.314 1.00 91.12 187 PHE A O 1
ATOM 1488 N N . TRP A 1 188 ? -2.234 -16.355 0.168 1.00 91.56 188 TRP A N 1
ATOM 1489 C CA . TRP A 1 188 ? -2.938 -15.276 -0.525 1.00 91.56 188 TRP A CA 1
ATOM 1490 C C . TRP A 1 188 ? -1.938 -14.164 -0.845 1.00 91.56 188 TRP A C 1
ATOM 1492 O O . TRP A 1 188 ? -1.185 -13.770 0.042 1.00 91.56 188 TRP A O 1
ATOM 1502 N N . GLY A 1 189 ? -1.963 -13.647 -2.072 1.00 92.19 189 GLY A N 1
ATOM 1503 C CA . GLY A 1 189 ? -1.120 -12.527 -2.504 1.00 92.19 189 GLY A CA 1
ATOM 1504 C C . GLY A 1 189 ? -1.858 -11.616 -3.483 1.00 92.19 189 GLY A C 1
ATOM 1505 O O . GLY A 1 189 ? -2.862 -12.020 -4.090 1.00 92.19 189 GLY A O 1
ATOM 1506 N N . THR A 1 190 ? -1.381 -10.384 -3.640 1.00 93.81 190 THR A N 1
ATOM 1507 C CA . THR A 1 190 ? -1.945 -9.410 -4.589 1.00 93.81 190 THR A CA 1
ATOM 1508 C C . THR A 1 190 ? -1.538 -9.699 -6.035 1.00 93.81 190 THR A C 1
ATOM 1510 O O . THR A 1 190 ? -2.257 -9.313 -6.960 1.00 93.81 190 THR A O 1
ATOM 1513 N N . SER A 1 191 ? -0.466 -10.473 -6.232 1.00 96.19 191 SER A N 1
ATOM 1514 C CA . SER A 1 191 ? -0.025 -11.012 -7.522 1.00 96.19 191 SER A CA 1
ATOM 1515 C C . SER A 1 191 ? 0.734 -12.336 -7.379 1.00 96.19 191 SER A C 1
ATOM 1517 O O . SER A 1 191 ? 1.228 -12.673 -6.303 1.00 96.19 191 SER A O 1
ATOM 1519 N N . ASN A 1 192 ? 0.872 -13.082 -8.475 1.00 96.50 192 ASN A N 1
ATOM 1520 C CA . ASN A 1 192 ? 1.769 -14.234 -8.567 1.00 96.50 192 ASN A CA 1
ATOM 1521 C C . ASN A 1 192 ? 3.248 -13.834 -8.445 1.00 96.50 192 ASN A C 1
ATOM 1523 O O . ASN A 1 192 ? 4.034 -14.637 -7.949 1.00 96.50 192 ASN A O 1
ATOM 1527 N N . LEU A 1 193 ? 3.620 -12.606 -8.831 1.00 97.19 193 LEU A N 1
ATOM 1528 C CA . LEU A 1 193 ? 4.970 -12.075 -8.612 1.00 97.19 193 LEU A CA 1
ATOM 1529 C C . LEU A 1 193 ? 5.284 -11.983 -7.111 1.00 97.19 193 LEU A C 1
ATOM 1531 O O . LEU A 1 193 ? 6.314 -12.474 -6.657 1.00 97.19 193 LEU A O 1
ATOM 1535 N N . GLU A 1 194 ? 4.367 -11.415 -6.327 1.00 96.25 194 GLU A N 1
ATOM 1536 C CA . GLU A 1 194 ? 4.486 -11.339 -4.868 1.00 96.25 194 GLU A CA 1
ATOM 1537 C C . GLU A 1 194 ? 4.527 -12.743 -4.239 1.00 96.25 194 GLU A C 1
ATOM 1539 O O . GLU A 1 194 ? 5.371 -13.025 -3.385 1.00 96.25 194 GLU A O 1
ATOM 1544 N N . CYS A 1 195 ? 3.658 -13.650 -4.700 1.00 95.62 195 CYS A N 1
ATOM 1545 C CA . CYS A 1 195 ? 3.645 -15.043 -4.254 1.00 95.62 195 CYS A CA 1
ATOM 1546 C C . CYS A 1 195 ? 4.987 -15.742 -4.511 1.00 95.62 195 CYS A C 1
ATOM 1548 O O . CYS A 1 195 ? 5.514 -16.391 -3.606 1.00 95.62 195 CYS A O 1
ATOM 1550 N N . TYR A 1 196 ? 5.560 -15.582 -5.706 1.00 95.94 196 TYR A N 1
ATOM 1551 C CA . TYR A 1 196 ? 6.877 -16.119 -6.038 1.00 95.94 196 TYR A CA 1
ATOM 1552 C C . TYR A 1 196 ? 7.960 -15.536 -5.125 1.00 95.94 196 TYR A C 1
ATOM 1554 O O . TYR A 1 196 ? 8.685 -16.281 -4.471 1.00 95.94 196 TYR A O 1
ATOM 1562 N N . LEU A 1 197 ? 8.020 -14.211 -4.989 1.00 96.44 197 LEU A N 1
ATOM 1563 C CA . LEU A 1 197 ? 9.036 -13.548 -4.168 1.00 96.44 197 LEU A CA 1
ATOM 1564 C C . LEU A 1 197 ? 8.941 -13.927 -2.682 1.00 96.44 197 LEU A C 1
ATOM 1566 O O . LEU A 1 197 ? 9.963 -13.962 -1.995 1.00 96.44 197 LEU A O 1
ATOM 1570 N N . SER A 1 198 ? 7.753 -14.298 -2.193 1.00 94.75 198 SER A N 1
ATOM 1571 C CA . SER A 1 198 ? 7.542 -14.707 -0.800 1.00 94.75 198 SER A CA 1
ATOM 1572 C C . SER A 1 198 ? 8.294 -15.971 -0.366 1.00 94.75 198 SER A C 1
ATOM 1574 O O . SER A 1 198 ? 8.525 -16.143 0.830 1.00 94.75 198 SER A O 1
ATOM 1576 N N . VAL A 1 199 ? 8.694 -16.841 -1.300 1.00 93.75 199 VAL A N 1
ATOM 1577 C CA . VAL A 1 199 ? 9.506 -18.039 -1.002 1.00 93.75 199 VAL A CA 1
ATOM 1578 C C . VAL A 1 199 ? 11.003 -17.822 -1.252 1.00 93.75 199 VAL A C 1
ATOM 1580 O O . VAL A 1 199 ? 11.806 -18.733 -1.054 1.00 93.75 199 VAL A O 1
ATOM 1583 N N . THR A 1 200 ? 11.395 -16.614 -1.663 1.00 94.38 200 THR A N 1
ATOM 1584 C CA . THR A 1 200 ? 12.786 -16.234 -1.950 1.00 94.38 200 THR A CA 1
ATOM 1585 C C . THR A 1 200 ? 13.392 -15.428 -0.800 1.00 94.38 200 THR A C 1
ATOM 1587 O O . THR A 1 200 ? 12.756 -15.209 0.232 1.00 94.38 200 THR A O 1
ATOM 1590 N N . ASP A 1 201 ? 14.642 -14.995 -0.964 1.00 94.75 201 ASP A N 1
ATOM 1591 C CA . ASP A 1 201 ? 15.315 -14.051 -0.066 1.00 94.75 201 ASP A CA 1
ATOM 1592 C C . ASP A 1 201 ? 15.135 -12.575 -0.458 1.00 94.75 201 ASP A C 1
ATOM 1594 O O . ASP A 1 201 ? 15.719 -11.688 0.164 1.00 94.75 201 ASP A O 1
ATOM 1598 N N . SER A 1 202 ? 14.288 -12.320 -1.452 1.00 95.81 202 SER A N 1
ATOM 1599 C CA . SER A 1 202 ? 13.868 -11.001 -1.912 1.00 95.81 202 SER A CA 1
ATOM 1600 C C . SER A 1 202 ? 12.389 -10.806 -1.601 1.00 95.81 202 SER A C 1
ATOM 1602 O O . SER A 1 202 ? 11.582 -10.585 -2.504 1.00 95.81 202 SER A O 1
ATOM 1604 N N . LEU A 1 203 ? 12.014 -10.949 -0.324 1.00 93.69 203 LEU A N 1
ATOM 1605 C CA . LEU A 1 203 ? 10.634 -10.752 0.115 1.00 93.69 203 LEU A CA 1
ATOM 1606 C C . LEU A 1 203 ? 10.102 -9.409 -0.398 1.00 93.69 203 LEU A C 1
ATOM 1608 O O . LEU A 1 203 ? 10.717 -8.372 -0.159 1.00 93.69 203 LEU A O 1
ATOM 1612 N N . TYR A 1 204 ? 8.946 -9.452 -1.063 1.00 93.88 204 TYR A N 1
ATOM 1613 C CA . TYR A 1 204 ? 8.291 -8.273 -1.621 1.00 93.88 204 TYR A CA 1
ATOM 1614 C C . TYR A 1 204 ? 8.168 -7.150 -0.561 1.00 93.88 204 TYR A C 1
ATOM 1616 O O . TYR A 1 204 ? 7.914 -7.461 0.617 1.00 93.88 204 TYR A O 1
ATOM 1624 N N . PRO A 1 205 ? 8.383 -5.870 -0.936 1.00 94.25 205 PRO A N 1
ATOM 1625 C CA . PRO A 1 205 ? 8.287 -4.734 -0.018 1.00 94.25 205 PRO A CA 1
ATOM 1626 C C . PRO A 1 205 ? 6.946 -4.679 0.711 1.00 94.25 205 PRO A C 1
ATOM 1628 O O . PRO A 1 205 ? 5.965 -5.311 0.323 1.00 94.25 205 PRO A O 1
ATOM 1631 N N . GLY A 1 206 ? 6.910 -3.937 1.816 1.00 89.31 206 GLY A N 1
ATOM 1632 C CA . GLY A 1 206 ? 5.663 -3.772 2.546 1.00 89.31 206 GLY A CA 1
ATOM 1633 C C . GLY A 1 206 ? 4.730 -2.800 1.863 1.00 89.31 206 GLY A C 1
ATOM 1634 O O . GLY A 1 206 ? 5.187 -1.814 1.310 1.00 89.31 206 GLY A O 1
ATOM 1635 N N . ASP A 1 207 ? 3.439 -3.054 1.956 1.00 92.44 207 ASP A N 1
ATOM 1636 C CA . ASP A 1 207 ? 2.389 -2.187 1.460 1.00 92.44 207 ASP A CA 1
ATOM 1637 C C . ASP A 1 207 ? 1.830 -1.292 2.570 1.00 92.44 207 ASP A C 1
ATOM 1639 O O . ASP A 1 207 ? 1.770 -1.668 3.746 1.00 92.44 207 ASP A O 1
ATOM 1643 N N . VAL A 1 208 ? 1.430 -0.080 2.188 1.00 95.56 208 VAL A N 1
ATOM 1644 C CA . VAL A 1 208 ? 0.469 0.701 2.963 1.00 95.56 208 VAL A CA 1
ATOM 1645 C C . VAL A 1 208 ? -0.915 0.489 2.363 1.00 95.56 208 VAL A C 1
ATOM 1647 O O . VAL A 1 208 ? -1.175 0.842 1.210 1.00 95.56 208 VAL A O 1
ATOM 1650 N N . ASP A 1 209 ? -1.804 -0.093 3.163 1.00 96.25 209 ASP A N 1
ATOM 1651 C CA . ASP A 1 209 ? -3.195 -0.331 2.781 1.00 96.25 209 ASP A CA 1
ATOM 1652 C C . ASP A 1 209 ? -3.891 0.984 2.394 1.00 96.25 209 ASP A C 1
ATOM 1654 O O . ASP A 1 209 ? -4.514 1.080 1.335 1.00 96.25 209 ASP A O 1
ATOM 1658 N N . LEU A 1 210 ? -3.758 2.016 3.238 1.00 98.06 210 LEU A N 1
ATOM 1659 C CA . LEU A 1 210 ? -4.224 3.364 2.933 1.00 98.06 210 LEU A CA 1
ATOM 1660 C C . LEU A 1 210 ? -3.463 4.431 3.733 1.00 98.06 210 LEU A C 1
ATOM 1662 O O . LEU A 1 210 ? -3.508 4.468 4.962 1.00 98.06 210 LEU A O 1
ATOM 1666 N N . LEU A 1 211 ? -2.823 5.356 3.025 1.00 98.38 211 LEU A N 1
ATOM 1667 C CA . LEU A 1 211 ? -2.371 6.637 3.557 1.00 98.38 211 LEU A CA 1
ATOM 1668 C C . LEU A 1 211 ? -3.417 7.703 3.210 1.00 98.38 211 LEU A C 1
ATOM 1670 O O . LEU A 1 211 ? -3.657 7.984 2.034 1.00 98.38 211 LEU A O 1
ATOM 1674 N N . LEU A 1 212 ? -4.037 8.297 4.227 1.00 97.94 212 LEU A N 1
ATOM 1675 C CA . LEU A 1 212 ? -4.934 9.436 4.058 1.00 97.94 212 LEU A CA 1
ATOM 1676 C C . LEU A 1 212 ? -4.130 10.727 3.952 1.00 97.94 212 LEU A C 1
ATOM 1678 O O . LEU A 1 212 ? -3.284 10.995 4.805 1.00 97.94 212 LEU A O 1
ATOM 1682 N N . LEU A 1 213 ? -4.451 11.541 2.954 1.00 97.44 213 LEU A N 1
ATOM 1683 C CA . LEU A 1 213 ? -3.976 12.912 2.806 1.00 97.44 213 LEU A CA 1
ATOM 1684 C C . LEU A 1 213 ? -5.138 13.878 3.025 1.00 97.44 213 LEU A C 1
ATOM 1686 O O . LEU A 1 213 ? -6.223 13.626 2.505 1.00 97.44 213 LEU A O 1
ATOM 1690 N N . ASP A 1 214 ? -4.924 14.957 3.771 1.00 94.69 214 ASP A N 1
ATOM 1691 C CA . ASP A 1 214 ? -5.902 16.034 3.946 1.00 94.69 214 ASP A CA 1
ATOM 1692 C C . ASP A 1 214 ? -6.096 16.873 2.667 1.00 94.69 214 ASP A C 1
ATOM 1694 O O . ASP A 1 214 ? -5.471 16.634 1.630 1.00 94.69 214 ASP A O 1
ATOM 1698 N N . GLY A 1 215 ? -6.962 17.887 2.741 1.00 90.06 215 GLY A N 1
ATOM 1699 C CA . GLY A 1 215 ? -7.248 18.791 1.622 1.00 90.06 215 GLY A CA 1
ATOM 1700 C C . GLY A 1 215 ? -6.047 19.612 1.133 1.00 90.06 215 GLY A C 1
ATOM 1701 O O . GLY A 1 215 ? -6.140 20.243 0.082 1.00 90.06 215 GLY A O 1
ATOM 1702 N N . HIS A 1 216 ? -4.926 19.595 1.859 1.00 90.75 216 HIS A N 1
ATOM 1703 C CA . HIS A 1 216 ? -3.664 20.236 1.492 1.00 90.75 216 HIS A CA 1
ATOM 1704 C C . HIS A 1 216 ? -2.608 19.229 1.006 1.00 90.75 216 HIS A C 1
ATOM 1706 O O . HIS A 1 216 ? -1.464 19.614 0.761 1.00 90.75 216 HIS A O 1
ATOM 1712 N N . GLY A 1 217 ? -2.963 17.948 0.866 1.00 91.38 217 GLY A N 1
ATOM 1713 C CA . GLY A 1 217 ? -2.037 16.891 0.464 1.00 91.38 217 GLY A CA 1
ATOM 1714 C C . GLY A 1 217 ? -1.082 16.445 1.578 1.00 91.38 217 GLY A C 1
ATOM 1715 O O . GLY A 1 217 ? -0.096 15.762 1.291 1.00 91.38 217 GLY A O 1
ATOM 1716 N N . LYS A 1 218 ? -1.341 16.813 2.841 1.00 94.38 218 LYS A N 1
ATOM 1717 C CA . LYS A 1 218 ? -0.523 16.410 3.994 1.00 94.38 218 LYS A CA 1
ATOM 1718 C C . LYS A 1 218 ? -1.042 15.086 4.585 1.00 94.38 218 LYS A C 1
ATOM 1720 O O . LYS A 1 218 ? -2.254 14.917 4.705 1.00 94.38 218 LYS A O 1
ATOM 1725 N N . PRO A 1 219 ? -0.171 14.140 4.986 1.00 96.44 219 PRO A N 1
ATOM 1726 C CA . PRO A 1 219 ? -0.554 12.911 5.670 1.00 96.44 219 PRO A CA 1
ATOM 1727 C C . PRO A 1 219 ? -1.388 13.166 6.924 1.00 96.44 219 PRO A C 1
ATOM 1729 O O . PRO A 1 219 ? -0.913 13.765 7.885 1.00 96.44 219 PRO A O 1
ATOM 1732 N N . ALA A 1 220 ? -2.612 12.652 6.922 1.00 96.25 220 ALA A N 1
ATOM 1733 C CA . ALA A 1 220 ? -3.561 12.749 8.022 1.00 96.25 220 ALA A CA 1
ATOM 1734 C C . ALA A 1 220 ? -3.627 11.463 8.859 1.00 96.25 220 ALA A C 1
ATOM 1736 O O . ALA A 1 220 ? -3.849 11.535 10.063 1.00 96.25 220 ALA A O 1
ATOM 1737 N N . ALA A 1 221 ? -3.451 10.288 8.244 1.00 97.50 221 ALA A N 1
ATOM 1738 C CA . ALA A 1 221 ? -3.361 9.010 8.952 1.00 97.50 221 ALA A CA 1
ATOM 1739 C C . ALA A 1 221 ? -2.816 7.887 8.062 1.00 97.50 221 ALA A C 1
ATOM 1741 O O . ALA A 1 221 ? -3.029 7.882 6.851 1.00 97.50 221 ALA A O 1
ATOM 1742 N N . ILE A 1 222 ? -2.195 6.894 8.691 1.00 98.31 222 ILE A N 1
ATOM 1743 C CA . ILE A 1 222 ? -1.917 5.576 8.112 1.00 98.31 222 ILE A CA 1
ATOM 1744 C C . ILE A 1 222 ? -2.998 4.611 8.609 1.00 98.31 222 ILE A C 1
ATOM 1746 O O . ILE A 1 222 ? -3.263 4.537 9.813 1.00 98.31 222 ILE A O 1
ATOM 1750 N N . ILE A 1 223 ? -3.623 3.878 7.695 1.00 98.50 223 ILE A N 1
ATOM 1751 C CA . ILE A 1 223 ? -4.667 2.899 7.994 1.00 98.50 223 ILE A CA 1
ATOM 1752 C C . ILE A 1 223 ? -4.221 1.534 7.484 1.00 98.50 223 ILE A C 1
ATOM 1754 O O . ILE A 1 223 ? -3.837 1.386 6.328 1.00 98.50 223 ILE A O 1
ATOM 1758 N N . GLU A 1 224 ? -4.314 0.549 8.367 1.00 97.88 224 GLU A N 1
ATOM 1759 C CA . GLU A 1 224 ? -4.083 -0.868 8.111 1.00 97.88 224 GLU A CA 1
ATOM 1760 C C . GLU A 1 224 ? -5.414 -1.629 8.245 1.00 97.88 224 GLU A C 1
ATOM 1762 O O . GLU A 1 224 ? -6.138 -1.474 9.234 1.00 97.88 224 GLU A O 1
ATOM 1767 N N . PHE A 1 225 ? -5.751 -2.472 7.274 1.00 95.94 225 PHE A N 1
ATOM 1768 C CA . PHE A 1 225 ? -6.997 -3.230 7.227 1.00 95.94 225 PHE A CA 1
ATOM 1769 C C . PHE A 1 225 ? -6.757 -4.700 7.577 1.00 95.94 225 PHE A C 1
ATOM 1771 O O . PHE A 1 225 ? -6.261 -5.496 6.779 1.00 95.94 225 PHE A O 1
ATOM 1778 N N . LYS A 1 226 ? -7.236 -5.133 8.746 1.00 94.00 226 LYS A N 1
ATOM 1779 C CA . LYS A 1 226 ? -7.091 -6.526 9.188 1.00 94.00 226 LYS A CA 1
ATOM 1780 C C . LYS A 1 226 ? -8.399 -7.301 9.029 1.00 94.00 226 LYS A C 1
ATOM 1782 O O . LYS A 1 226 ? -9.360 -7.097 9.772 1.00 94.00 226 LYS A O 1
ATOM 1787 N N . LYS A 1 227 ? -8.417 -8.252 8.089 1.00 91.25 227 LYS A N 1
ATOM 1788 C CA . LYS A 1 227 ? -9.513 -9.228 7.968 1.00 91.25 227 LYS A CA 1
ATOM 1789 C C . LYS A 1 227 ? -9.563 -10.123 9.206 1.00 91.25 227 LYS A C 1
ATOM 1791 O O . LYS A 1 227 ? -8.575 -10.773 9.543 1.00 91.25 227 LYS A O 1
ATOM 1796 N N . HIS A 1 228 ? -10.734 -10.205 9.826 1.00 88.94 228 HIS A N 1
ATOM 1797 C CA . HIS A 1 228 ? -11.044 -11.146 10.896 1.00 88.94 228 HIS A CA 1
ATOM 1798 C C . HIS A 1 228 ? -11.813 -12.345 10.332 1.00 88.94 228 HIS A C 1
ATOM 1800 O O . HIS A 1 228 ? -12.949 -12.228 9.856 1.00 88.94 228 HIS A O 1
ATOM 1806 N N . THR A 1 229 ? -11.157 -13.502 10.337 1.00 83.00 229 THR A N 1
ATOM 1807 C CA . THR A 1 229 ? -11.661 -14.763 9.766 1.00 83.00 229 THR A CA 1
ATOM 1808 C C . THR A 1 229 ? -11.907 -15.841 10.822 1.00 83.00 229 THR A C 1
ATOM 1810 O O . THR A 1 229 ? -12.404 -16.911 10.481 1.00 83.00 229 THR A O 1
ATOM 1813 N N . LEU A 1 230 ? -11.573 -15.572 12.088 1.00 81.75 230 LEU A N 1
ATOM 1814 C CA . LEU A 1 230 ? -11.704 -16.524 13.191 1.00 81.75 230 LEU A CA 1
ATOM 1815 C C . LEU A 1 230 ? -13.099 -16.474 13.829 1.00 81.75 230 LEU A C 1
ATOM 1817 O O . LEU A 1 230 ? -13.892 -15.560 13.592 1.00 81.75 230 LEU A O 1
ATOM 1821 N N . ASP A 1 231 ? -13.382 -17.467 14.669 1.00 82.94 231 ASP A N 1
ATOM 1822 C CA . ASP A 1 231 ? -14.664 -17.602 15.364 1.00 82.94 231 ASP A CA 1
ATOM 1823 C C . ASP A 1 231 ? -14.818 -16.666 16.562 1.00 82.94 231 ASP A C 1
ATOM 1825 O O . ASP A 1 231 ? -15.944 -16.416 16.991 1.00 82.94 231 ASP A O 1
ATOM 1829 N N . SER A 1 232 ? -13.714 -16.120 17.074 1.00 88.25 232 SER A N 1
ATOM 1830 C CA . SER A 1 232 ? -13.745 -15.223 18.223 1.00 88.25 232 SER A CA 1
ATOM 1831 C C . SER A 1 232 ? -14.501 -13.917 17.932 1.00 88.25 232 SER A C 1
ATOM 1833 O O . SER A 1 232 ? -14.574 -13.468 16.782 1.00 88.25 232 SER A O 1
ATOM 1835 N N . PRO A 1 233 ? -15.070 -13.264 18.958 1.00 90.56 233 PRO A N 1
ATOM 1836 C CA . PRO A 1 233 ? -15.692 -11.954 18.812 1.00 90.56 233 PRO A CA 1
ATOM 1837 C C . PRO A 1 233 ? -14.735 -10.893 18.247 1.00 90.56 233 PRO A C 1
ATOM 1839 O O . PRO A 1 233 ? -13.570 -10.804 18.632 1.00 90.56 233 PRO A O 1
ATOM 1842 N N . ILE A 1 234 ? -15.248 -9.994 17.398 1.00 93.50 234 ILE A N 1
ATOM 1843 C CA . ILE A 1 234 ? -14.461 -8.867 16.857 1.00 93.50 234 ILE A CA 1
ATOM 1844 C C . ILE A 1 234 ? -13.925 -7.937 17.961 1.00 93.50 234 ILE A C 1
ATOM 1846 O O . ILE A 1 234 ? -12.895 -7.291 17.796 1.00 93.50 234 ILE A O 1
ATOM 1850 N N . SER A 1 235 ? -14.604 -7.885 19.111 1.00 93.06 235 SER A N 1
ATOM 1851 C CA . SER A 1 235 ? -14.194 -7.100 20.279 1.00 93.06 235 SER A CA 1
ATOM 1852 C C . SER A 1 235 ? -12.875 -7.565 20.892 1.00 93.06 235 SER A C 1
ATOM 1854 O O . SER A 1 235 ? -12.233 -6.784 21.588 1.00 93.06 235 SER A O 1
ATOM 1856 N N . GLU A 1 236 ? -12.477 -8.813 20.638 1.00 94.31 236 GLU A N 1
ATOM 1857 C CA . GLU A 1 236 ? -11.211 -9.384 21.103 1.00 94.31 236 GLU A CA 1
ATOM 1858 C C . GLU A 1 236 ? -10.045 -9.084 20.155 1.00 94.31 236 GLU A C 1
ATOM 1860 O O . GLU A 1 236 ? -8.894 -9.377 20.483 1.00 94.31 236 GLU A O 1
ATOM 1865 N N . GLN A 1 237 ? -10.314 -8.489 18.988 1.00 95.69 237 GLN A N 1
ATOM 1866 C CA . GLN A 1 237 ? -9.266 -8.079 18.063 1.00 95.69 237 GLN A CA 1
ATOM 1867 C C . GLN A 1 237 ? -8.493 -6.881 18.610 1.00 95.69 237 GLN A C 1
ATOM 1869 O O . GLN A 1 237 ? -9.063 -5.873 19.020 1.00 95.69 237 GLN A O 1
ATOM 1874 N N . LYS A 1 238 ? -7.172 -7.008 18.647 1.00 96.38 238 LYS A N 1
ATOM 1875 C CA . LYS A 1 238 ? -6.260 -5.992 19.172 1.00 96.38 238 LYS A CA 1
ATOM 1876 C C . LYS A 1 238 ? -4.861 -6.230 18.630 1.00 96.38 238 LYS A C 1
ATOM 1878 O O . LYS A 1 238 ? -4.509 -7.359 18.279 1.00 96.38 238 LYS A O 1
ATOM 1883 N N . ILE A 1 239 ? -4.046 -5.187 18.612 1.00 96.38 239 ILE A N 1
ATOM 1884 C CA . ILE A 1 239 ? -2.669 -5.206 18.122 1.00 96.38 239 ILE A CA 1
ATOM 1885 C C . ILE A 1 239 ? -1.832 -6.267 18.838 1.00 96.38 239 ILE A C 1
ATOM 1887 O O . ILE A 1 239 ? -1.037 -6.945 18.199 1.00 96.38 239 ILE A O 1
ATOM 1891 N N . THR A 1 240 ? -2.073 -6.508 20.129 1.00 96.50 240 THR A N 1
ATOM 1892 C CA . THR A 1 240 ? -1.339 -7.519 20.909 1.00 96.50 240 THR A CA 1
ATOM 1893 C C . THR A 1 240 ? -1.629 -8.964 20.498 1.00 96.50 240 THR A C 1
ATOM 1895 O O . THR A 1 240 ? -0.887 -9.854 20.896 1.00 96.50 240 THR A O 1
ATOM 1898 N N . ASN A 1 241 ? -2.643 -9.212 19.662 1.00 95.44 241 ASN A N 1
ATOM 1899 C CA . ASN A 1 241 ? -2.841 -10.524 19.036 1.00 95.44 241 ASN A CA 1
ATOM 1900 C C . ASN A 1 241 ? -1.827 -10.786 17.906 1.00 95.44 241 ASN A C 1
ATOM 1902 O O . ASN A 1 241 ? -1.688 -11.924 17.464 1.00 95.44 241 ASN A O 1
ATOM 1906 N N . TYR A 1 242 ? -1.171 -9.734 17.405 1.00 94.50 242 TYR A N 1
ATOM 1907 C CA . TYR A 1 242 ? -0.341 -9.781 16.202 1.00 94.50 242 TYR A CA 1
ATOM 1908 C C . TYR A 1 242 ? 1.064 -9.199 16.385 1.00 94.50 242 TYR A C 1
ATOM 1910 O O . TYR A 1 242 ? 1.967 -9.503 15.609 1.00 94.50 242 TYR A O 1
ATOM 1918 N N . TYR A 1 243 ? 1.263 -8.353 17.391 1.00 96.56 243 TYR A N 1
ATOM 1919 C CA . TYR A 1 243 ? 2.495 -7.621 17.623 1.00 96.56 243 TYR A CA 1
ATOM 1920 C C . TYR A 1 243 ? 2.988 -7.814 19.067 1.00 96.56 243 TYR A C 1
ATOM 1922 O O . TYR A 1 243 ? 2.189 -7.670 19.995 1.00 96.56 243 TYR A O 1
ATOM 1930 N N . PRO A 1 244 ? 4.290 -8.093 19.287 1.00 94.44 244 PRO A N 1
ATOM 1931 C CA . PRO A 1 244 ? 5.363 -8.196 18.287 1.00 94.44 244 PRO A CA 1
ATOM 1932 C C . PRO A 1 244 ? 5.386 -9.523 17.508 1.00 94.44 244 PRO A C 1
ATOM 1934 O O . PRO A 1 244 ? 6.156 -9.656 16.562 1.00 94.44 244 PRO A O 1
ATOM 1937 N N . TYR A 1 245 ? 4.555 -10.498 17.868 1.00 92.56 245 TYR A N 1
ATOM 1938 C CA . TYR A 1 245 ? 4.457 -11.789 17.186 1.00 92.56 245 TYR A CA 1
ATOM 1939 C C . TYR A 1 245 ? 2.985 -12.121 16.894 1.00 92.56 245 TYR A C 1
ATOM 1941 O O . TYR A 1 245 ? 2.145 -11.832 17.748 1.00 92.56 245 TYR A O 1
ATOM 1949 N N . PRO A 1 246 ? 2.654 -12.750 15.746 1.00 91.50 246 PRO A N 1
ATOM 1950 C CA . PRO A 1 246 ? 3.547 -13.185 14.656 1.00 91.50 246 PRO A CA 1
ATOM 1951 C C . PRO A 1 246 ? 3.920 -12.111 13.619 1.00 91.50 246 PRO A C 1
ATOM 1953 O O . PRO A 1 246 ? 4.871 -12.294 12.863 1.00 91.50 246 PRO A O 1
ATOM 1956 N N . ASP A 1 247 ? 3.223 -10.978 13.592 1.00 92.31 247 ASP A N 1
ATOM 1957 C CA . ASP A 1 247 ? 3.272 -9.997 12.500 1.00 92.31 247 ASP A CA 1
ATOM 1958 C C . ASP A 1 247 ? 4.215 -8.807 12.805 1.00 92.31 247 ASP A C 1
ATOM 1960 O O . ASP A 1 247 ? 4.088 -7.728 12.220 1.00 92.31 247 ASP A O 1
ATOM 1964 N N . GLY A 1 248 ? 5.195 -8.970 13.702 1.00 94.06 248 GLY A N 1
ATOM 1965 C CA . GLY A 1 248 ? 6.094 -7.898 14.157 1.00 94.06 248 GLY A CA 1
ATOM 1966 C C . GLY A 1 248 ? 6.730 -7.079 13.036 1.00 94.06 248 GLY A C 1
ATOM 1967 O O . GLY A 1 248 ? 6.722 -5.850 13.075 1.00 94.06 248 GLY A O 1
ATOM 1968 N N . ARG A 1 249 ? 7.218 -7.750 11.984 1.00 92.81 249 ARG A N 1
ATOM 1969 C CA . ARG A 1 249 ? 7.828 -7.092 10.816 1.00 92.81 249 ARG A CA 1
ATOM 1970 C C . ARG A 1 249 ? 6.843 -6.182 10.078 1.00 92.81 249 ARG A C 1
ATOM 1972 O O . ARG A 1 249 ? 7.253 -5.128 9.597 1.00 92.81 249 ARG A O 1
ATOM 1979 N N . LYS A 1 250 ? 5.570 -6.582 9.986 1.00 93.62 250 LYS A N 1
ATOM 1980 C CA . LYS A 1 250 ? 4.511 -5.819 9.311 1.00 93.62 250 LYS A CA 1
ATOM 1981 C C . LYS A 1 250 ? 4.177 -4.535 10.068 1.00 93.62 250 LYS A C 1
ATOM 1983 O O . LYS A 1 250 ? 4.062 -3.478 9.462 1.00 93.62 250 LYS A O 1
ATOM 1988 N N . TYR A 1 251 ? 4.076 -4.590 11.388 1.00 96.62 251 TYR A N 1
ATOM 1989 C CA . TYR A 1 251 ? 3.776 -3.379 12.152 1.00 96.62 251 TYR A CA 1
ATOM 1990 C C . TYR A 1 251 ? 5.010 -2.490 12.347 1.00 96.62 251 TYR A C 1
ATOM 1992 O O . TYR A 1 251 ? 4.893 -1.269 12.277 1.00 96.62 251 TYR A O 1
ATOM 2000 N N . ASN A 1 252 ? 6.208 -3.072 12.480 1.00 96.62 252 ASN A N 1
ATOM 2001 C CA . ASN A 1 252 ? 7.451 -2.297 12.542 1.00 96.62 252 ASN A CA 1
ATOM 2002 C C . ASN A 1 252 ? 7.676 -1.462 11.277 1.00 96.62 252 ASN A C 1
ATOM 2004 O O . ASN A 1 252 ? 8.030 -0.294 11.393 1.00 96.62 252 ASN A O 1
ATOM 2008 N N . ARG A 1 253 ? 7.424 -2.005 10.076 1.00 96.06 253 ARG A N 1
ATOM 2009 C CA . ARG A 1 253 ? 7.559 -1.214 8.838 1.00 96.06 253 ARG A CA 1
ATOM 2010 C C . ARG A 1 253 ? 6.580 -0.037 8.777 1.00 96.06 253 ARG A C 1
ATOM 2012 O O . ARG A 1 253 ? 6.987 1.049 8.384 1.00 96.06 253 ARG A O 1
ATOM 2019 N N . LEU A 1 254 ? 5.330 -0.215 9.220 1.00 97.38 254 LEU A N 1
ATOM 2020 C CA . LEU A 1 254 ? 4.347 0.874 9.270 1.00 97.38 254 LEU A CA 1
ATOM 2021 C C . LEU A 1 254 ? 4.777 1.963 10.260 1.00 97.38 254 LEU A C 1
ATOM 2023 O O . LEU A 1 254 ? 4.619 3.146 9.976 1.00 97.38 254 LEU A O 1
ATOM 2027 N N . ALA A 1 255 ? 5.367 1.579 11.395 1.00 96.94 255 ALA A N 1
ATOM 2028 C CA . ALA A 1 255 ? 5.926 2.527 12.355 1.00 96.94 255 ALA A CA 1
ATOM 2029 C C . ALA A 1 255 ? 7.141 3.290 11.799 1.00 96.94 255 ALA A C 1
ATOM 2031 O O . ALA A 1 255 ? 7.251 4.492 12.025 1.00 96.94 255 ALA A O 1
ATOM 2032 N N . VAL A 1 256 ? 8.014 2.629 11.031 1.00 97.56 256 VAL A N 1
ATOM 2033 C CA . VAL A 1 256 ? 9.140 3.286 10.341 1.00 97.56 256 VAL A CA 1
ATOM 2034 C C . VAL A 1 256 ? 8.632 4.286 9.293 1.00 97.56 256 VAL A C 1
ATOM 2036 O O . VAL A 1 256 ? 9.112 5.419 9.253 1.00 97.56 256 VAL A O 1
ATOM 2039 N N . LEU A 1 257 ? 7.613 3.926 8.502 1.00 97.75 257 LEU A N 1
ATOM 2040 C CA . LEU A 1 257 ? 6.957 4.855 7.572 1.00 97.75 257 LEU A CA 1
ATOM 2041 C C . LEU A 1 257 ? 6.333 6.050 8.309 1.00 97.75 257 LEU A C 1
ATOM 2043 O O . LEU A 1 257 ? 6.553 7.196 7.922 1.00 97.75 257 LEU A O 1
ATOM 2047 N N . GLN A 1 258 ? 5.603 5.798 9.400 1.00 96.38 258 GLN A N 1
ATOM 2048 C CA . GLN A 1 258 ? 5.018 6.844 10.244 1.00 96.38 258 GLN A CA 1
ATOM 2049 C C . GLN A 1 258 ? 6.088 7.821 10.745 1.00 96.38 258 GLN A C 1
ATOM 2051 O O . GLN A 1 258 ? 5.887 9.032 10.657 1.00 96.38 258 GLN A O 1
ATOM 2056 N N . GLN A 1 259 ? 7.211 7.314 11.262 1.00 95.25 259 GLN A N 1
ATOM 2057 C CA . GLN A 1 259 ? 8.323 8.137 11.743 1.00 95.25 259 GLN A CA 1
ATOM 2058 C C . GLN A 1 259 ? 8.941 8.965 10.613 1.00 95.25 259 GLN A C 1
ATOM 2060 O O . GLN A 1 259 ? 9.133 10.168 10.782 1.00 95.25 259 GLN A O 1
ATOM 2065 N N . TYR A 1 260 ? 9.193 8.353 9.451 1.00 96.50 260 TYR A N 1
ATOM 2066 C CA . TYR A 1 260 ? 9.756 9.042 8.289 1.00 96.50 260 TYR A CA 1
ATOM 2067 C C . TYR A 1 260 ? 8.883 10.214 7.828 1.00 96.50 260 TYR A C 1
ATOM 2069 O O . TYR A 1 260 ? 9.400 11.311 7.595 1.00 96.50 260 TYR A O 1
ATOM 2077 N N . LEU A 1 261 ? 7.572 9.978 7.706 1.00 96.12 261 LEU A N 1
ATOM 2078 C CA . LEU A 1 261 ? 6.612 10.991 7.273 1.00 96.12 261 LEU A CA 1
ATOM 2079 C C . LEU A 1 261 ? 6.397 12.059 8.354 1.00 96.12 261 LEU A C 1
ATOM 2081 O O . LEU A 1 261 ? 6.316 13.238 8.027 1.00 96.12 261 LEU A O 1
ATOM 2085 N N . SER A 1 262 ? 6.352 11.673 9.636 1.00 93.75 262 SER A N 1
ATOM 2086 C CA . SER A 1 262 ? 6.168 12.627 10.743 1.00 93.75 262 SER A CA 1
ATOM 2087 C C . SER A 1 262 ? 7.364 13.570 10.863 1.00 93.75 262 SER A C 1
ATOM 2089 O O . SER A 1 262 ? 7.173 14.766 11.016 1.00 93.75 262 SER A O 1
ATOM 2091 N N . GLY A 1 263 ? 8.594 13.070 10.690 1.00 90.88 263 GLY A N 1
ATOM 2092 C CA . GLY A 1 263 ? 9.806 13.902 10.711 1.00 90.88 263 GLY A CA 1
ATOM 2093 C C . GLY A 1 263 ? 9.929 14.901 9.551 1.00 90.88 263 GLY A C 1
ATOM 2094 O O . GLY A 1 263 ? 10.854 15.707 9.542 1.00 90.88 263 GLY A O 1
ATOM 2095 N N . ARG A 1 264 ? 9.024 14.841 8.568 1.00 89.94 264 ARG A N 1
ATOM 2096 C CA . ARG A 1 264 ? 8.941 15.746 7.407 1.00 89.94 264 ARG A CA 1
ATOM 2097 C C . ARG A 1 264 ? 7.608 16.491 7.334 1.00 89.94 264 ARG A C 1
ATOM 2099 O O . ARG A 1 264 ? 7.359 17.210 6.373 1.00 89.94 264 ARG A O 1
ATOM 2106 N N . SER A 1 265 ? 6.744 16.288 8.321 1.00 82.31 265 SER A N 1
ATOM 2107 C CA . SER A 1 265 ? 5.447 16.940 8.426 1.00 82.31 265 SER A CA 1
ATOM 2108 C C . SER A 1 265 ? 5.501 18.018 9.503 1.00 82.31 265 SER A C 1
ATOM 2110 O O . SER A 1 265 ? 6.282 17.941 10.446 1.00 82.31 265 SER A O 1
ATOM 2112 N N . GLU A 1 266 ? 4.631 19.016 9.385 1.00 76.00 266 GLU A N 1
ATOM 2113 C CA . GLU A 1 266 ? 4.369 19.974 10.466 1.00 76.00 266 GLU A CA 1
ATOM 2114 C C . GLU A 1 266 ? 3.616 19.319 11.639 1.00 76.00 266 GLU A C 1
ATOM 2116 O O . GLU A 1 266 ? 3.597 19.848 12.749 1.00 76.00 266 GLU A O 1
ATOM 2121 N N . LEU A 1 267 ? 2.979 18.162 11.408 1.00 66.50 267 LEU A N 1
ATOM 2122 C CA . LEU A 1 267 ? 2.346 17.384 12.465 1.00 66.50 267 LEU A CA 1
ATOM 2123 C C . LEU A 1 267 ? 3.412 16.711 13.329 1.00 66.50 267 LEU A C 1
ATOM 2125 O O . LEU A 1 267 ? 4.235 15.951 12.826 1.00 66.50 267 LEU A O 1
ATOM 2129 N N . GLN A 1 268 ? 3.301 16.881 14.649 1.00 72.31 268 GLN A N 1
ATOM 2130 C CA . GLN A 1 268 ? 4.190 16.238 15.622 1.00 72.31 268 GLN A CA 1
ATOM 2131 C C . GLN A 1 268 ? 4.242 14.711 15.444 1.00 72.31 268 GLN A C 1
ATOM 2133 O O . GLN A 1 268 ? 5.289 14.092 15.632 1.00 72.31 268 GLN A O 1
ATOM 2138 N N . ARG A 1 269 ? 3.107 14.094 15.081 1.00 88.62 269 ARG A N 1
ATOM 2139 C CA . ARG A 1 269 ? 3.012 12.664 14.785 1.00 88.62 269 ARG A CA 1
ATOM 2140 C C . ARG A 1 269 ? 1.776 12.328 13.957 1.00 88.62 269 ARG A C 1
ATOM 2142 O O . ARG A 1 269 ? 0.661 12.646 14.362 1.00 88.62 269 ARG A O 1
ATOM 2149 N N . ILE A 1 270 ? 1.965 11.620 12.846 1.00 94.19 270 ILE A N 1
ATOM 2150 C CA . ILE A 1 270 ? 0.864 11.134 12.001 1.00 94.19 270 ILE A CA 1
ATOM 2151 C C . ILE A 1 270 ? 0.184 9.940 12.692 1.00 94.19 270 ILE A C 1
ATOM 2153 O O . ILE A 1 270 ? 0.877 8.975 13.015 1.00 94.19 270 ILE A O 1
ATOM 2157 N N . PRO A 1 271 ? -1.140 9.939 12.918 1.00 95.81 271 PRO A N 1
ATOM 2158 C CA . PRO A 1 271 ? -1.860 8.796 13.474 1.00 95.81 271 PRO A CA 1
ATOM 2159 C C . PRO A 1 271 ? -1.681 7.521 12.639 1.00 95.81 271 PRO A C 1
ATOM 2161 O O . PRO A 1 271 ? -1.728 7.554 11.412 1.00 95.81 271 PRO A O 1
ATOM 2164 N N . CYS A 1 272 ? -1.531 6.378 13.306 1.00 96.88 272 CYS A N 1
ATOM 2165 C CA . CYS A 1 272 ? -1.597 5.058 12.676 1.00 96.88 272 CYS A CA 1
ATOM 2166 C C . CYS A 1 272 ? -2.741 4.276 13.324 1.00 96.88 272 CYS A C 1
ATOM 2168 O O . CYS A 1 272 ? -2.830 4.244 14.555 1.00 96.88 272 CYS A O 1
ATOM 2170 N N . CYS A 1 273 ? -3.626 3.679 12.528 1.00 96.88 273 CYS A N 1
ATOM 2171 C CA . CYS A 1 273 ? -4.742 2.895 13.044 1.00 96.88 273 CYS A CA 1
ATOM 2172 C C . CYS A 1 273 ? -4.951 1.590 12.278 1.00 96.88 273 CYS A C 1
ATOM 2174 O O . CYS A 1 273 ? -4.627 1.476 11.098 1.00 96.88 273 CYS A O 1
ATOM 2176 N N . ILE A 1 274 ? -5.516 0.610 12.975 1.00 98.12 274 ILE A N 1
ATOM 2177 C CA . ILE A 1 274 ? -5.910 -0.680 12.423 1.00 98.12 274 ILE A CA 1
ATOM 2178 C C . ILE A 1 274 ? -7.428 -0.756 12.442 1.00 98.12 274 ILE A C 1
ATOM 2180 O O . ILE A 1 274 ? -8.051 -0.541 13.485 1.00 98.12 274 ILE A O 1
ATOM 2184 N N . ILE A 1 275 ? -8.022 -1.098 11.303 1.00 97.75 275 ILE A N 1
ATOM 2185 C CA . ILE A 1 275 ? -9.446 -1.394 11.186 1.00 97.75 275 ILE A CA 1
ATOM 2186 C C . ILE A 1 275 ? -9.604 -2.901 10.998 1.00 97.75 275 ILE A C 1
ATOM 2188 O O . ILE A 1 275 ? -9.289 -3.466 9.949 1.00 97.75 275 ILE A O 1
ATOM 2192 N N . TYR A 1 276 ? -10.113 -3.550 12.038 1.00 96.31 276 TYR A N 1
ATOM 2193 C CA . TYR A 1 276 ? -10.505 -4.949 12.036 1.00 96.31 276 TYR A CA 1
ATOM 2194 C C . TYR A 1 276 ? -11.924 -5.083 11.492 1.00 96.31 276 TYR A C 1
ATOM 2196 O O . TYR A 1 276 ? -12.860 -4.462 12.010 1.00 96.31 276 TYR A O 1
ATOM 2204 N N . TYR A 1 277 ? -12.097 -5.932 10.483 1.00 93.31 277 TYR A N 1
ATOM 2205 C CA . TYR A 1 277 ? -13.401 -6.176 9.873 1.00 93.31 277 TYR A CA 1
ATOM 2206 C C . TYR A 1 277 ? -13.648 -7.670 9.644 1.00 93.31 277 TYR A C 1
ATOM 2208 O O . TYR A 1 277 ? -12.752 -8.384 9.187 1.00 93.31 277 TYR A O 1
ATOM 2216 N N . PRO A 1 278 ? -14.845 -8.175 9.979 1.00 90.25 278 PRO A N 1
ATOM 2217 C CA . PRO A 1 278 ? -15.156 -9.589 9.864 1.00 90.25 278 PRO A CA 1
ATOM 2218 C C . PRO A 1 278 ? -15.489 -9.988 8.426 1.00 90.25 278 PRO A C 1
ATOM 2220 O O . PRO A 1 278 ? -15.936 -9.185 7.612 1.00 90.25 278 PRO A O 1
ATOM 2223 N N . THR A 1 279 ? -15.319 -11.276 8.141 1.00 84.75 279 THR A N 1
ATOM 2224 C CA . THR A 1 279 ? -15.732 -11.906 6.872 1.00 84.75 279 THR A CA 1
ATOM 2225 C C . THR A 1 279 ? -16.997 -12.762 7.010 1.00 84.75 279 THR A C 1
ATOM 2227 O O . THR A 1 279 ? -17.616 -13.124 6.014 1.00 84.75 279 THR A O 1
ATOM 2230 N N . LYS A 1 280 ? -17.422 -13.070 8.241 1.00 83.12 280 LYS A N 1
ATOM 2231 C CA . LYS A 1 280 ? -18.564 -13.949 8.535 1.00 83.12 280 LYS A CA 1
ATOM 2232 C C . LYS A 1 280 ? -19.905 -13.243 8.378 1.00 83.12 280 LYS A C 1
ATOM 2234 O O . LYS A 1 280 ? -20.121 -12.249 9.058 1.00 83.12 280 LYS A O 1
ATOM 2239 N N . ALA A 1 281 ? -20.831 -13.827 7.612 1.00 76.94 281 ALA A N 1
ATOM 2240 C CA . ALA A 1 281 ? -22.136 -13.257 7.240 1.00 76.94 281 ALA A CA 1
ATOM 2241 C C . ALA A 1 281 ? -23.030 -12.758 8.405 1.00 76.94 281 ALA A C 1
ATOM 2243 O O . ALA A 1 281 ? -23.835 -11.854 8.198 1.00 76.94 281 ALA A O 1
ATOM 2244 N N . GLY A 1 282 ? -22.865 -13.275 9.628 1.00 81.12 282 GLY A N 1
ATOM 2245 C CA . GLY A 1 282 ? -23.631 -12.841 10.808 1.00 81.12 282 GLY A CA 1
ATOM 2246 C C . GLY A 1 282 ? -23.007 -11.707 11.630 1.00 81.12 282 GLY A C 1
ATOM 2247 O O . GLY A 1 282 ? -23.629 -11.232 12.575 1.00 81.12 282 GLY A O 1
ATOM 2248 N N . ALA A 1 283 ? -21.782 -11.279 11.325 1.00 87.06 283 ALA A N 1
ATOM 2249 C CA . ALA A 1 283 ? -21.123 -10.243 12.109 1.00 87.06 283 ALA A CA 1
ATOM 2250 C C . ALA A 1 283 ? -21.681 -8.853 11.769 1.00 87.06 283 ALA A C 1
ATOM 2252 O O . ALA A 1 283 ? -21.784 -8.499 10.599 1.00 87.06 283 ALA A O 1
ATOM 2253 N N . THR A 1 284 ? -22.002 -8.058 12.792 1.00 90.25 284 THR A N 1
ATOM 2254 C CA . THR A 1 284 ? -22.520 -6.686 12.627 1.00 90.25 284 THR A CA 1
ATOM 2255 C C . THR A 1 284 ? -21.531 -5.615 13.065 1.00 90.25 284 THR A C 1
ATOM 2257 O O . THR A 1 284 ? -21.765 -4.437 12.832 1.00 90.25 284 THR A O 1
ATOM 2260 N N . LYS A 1 285 ? -20.415 -6.004 13.693 1.00 93.94 285 LYS A N 1
ATOM 2261 C CA . LYS A 1 285 ? -19.457 -5.070 14.288 1.00 93.94 285 LYS A CA 1
ATOM 2262 C C . LYS A 1 285 ? -18.068 -5.203 13.681 1.00 93.94 285 LYS A C 1
ATOM 2264 O O . LYS A 1 285 ? -17.605 -6.307 13.396 1.00 93.94 285 LYS A O 1
ATOM 2269 N N . GLY A 1 286 ? -17.409 -4.064 13.528 1.00 95.50 286 GLY A N 1
ATOM 2270 C CA . GLY A 1 286 ? -15.977 -3.922 13.308 1.00 95.50 286 GLY A CA 1
ATOM 2271 C C . GLY A 1 286 ? -15.293 -3.377 14.562 1.00 95.50 286 GLY A C 1
ATOM 2272 O O . GLY A 1 286 ? -15.945 -3.036 15.558 1.00 95.50 286 GLY A O 1
ATOM 2273 N N . ARG A 1 287 ? -13.968 -3.266 14.517 1.00 97.12 287 ARG A N 1
ATOM 2274 C CA . ARG A 1 287 ? -13.186 -2.618 15.575 1.00 97.12 287 ARG A CA 1
ATOM 2275 C C . ARG A 1 287 ? -12.088 -1.757 14.976 1.00 97.12 287 ARG A C 1
ATOM 2277 O O . ARG A 1 287 ? -11.446 -2.164 14.019 1.00 97.12 287 ARG A O 1
ATOM 2284 N N . ILE A 1 288 ? -11.884 -0.573 15.537 1.00 97.81 288 ILE A N 1
ATOM 2285 C CA . ILE A 1 288 ? -10.788 0.328 15.178 1.00 97.81 288 ILE A CA 1
ATOM 2286 C C . ILE A 1 288 ? -9.867 0.508 16.382 1.00 97.81 288 ILE A C 1
ATOM 2288 O O . ILE A 1 288 ? -10.347 0.639 17.511 1.00 97.81 288 ILE A O 1
ATOM 2292 N N . GLU A 1 289 ? -8.561 0.513 16.145 1.00 97.62 289 GLU A N 1
ATOM 2293 C CA . GLU A 1 289 ? -7.538 0.726 17.166 1.00 97.62 289 GLU A CA 1
ATOM 2294 C C . GLU A 1 289 ? -6.472 1.698 16.659 1.00 97.62 289 GLU A C 1
ATOM 2296 O O . GLU A 1 289 ? -5.851 1.464 15.628 1.00 97.62 289 GLU A O 1
ATOM 2301 N N . PHE A 1 290 ? -6.263 2.796 17.382 1.00 97.44 290 PHE A N 1
ATOM 2302 C CA . PHE A 1 290 ? -5.186 3.751 17.125 1.00 97.44 290 PHE A CA 1
ATOM 2303 C C . PHE A 1 290 ? -3.940 3.345 17.904 1.00 97.44 290 PHE A C 1
ATOM 2305 O O . PHE A 1 290 ? -4.037 2.940 19.063 1.00 97.44 290 PHE A O 1
ATOM 2312 N N . LEU A 1 291 ? -2.771 3.481 17.282 1.00 96.56 291 LEU A N 1
ATOM 2313 C CA . LEU A 1 291 ? -1.501 2.990 17.810 1.00 96.56 291 LEU A CA 1
ATOM 2314 C C . LEU A 1 291 ? -0.598 4.118 18.318 1.00 96.56 291 LEU A C 1
ATOM 2316 O O . LEU A 1 291 ? -0.495 5.184 17.709 1.00 96.56 291 LEU A O 1
ATOM 2320 N N . LYS A 1 292 ? 0.140 3.839 19.393 1.00 94.69 292 LYS A N 1
ATOM 2321 C CA . LYS A 1 292 ? 1.227 4.678 19.918 1.00 94.69 292 LYS A CA 1
ATOM 2322 C C . LYS A 1 292 ? 2.520 3.878 20.066 1.00 94.69 292 LYS A C 1
ATOM 2324 O O . LYS A 1 292 ? 2.503 2.649 20.058 1.00 94.69 292 LYS A O 1
ATOM 2329 N N . GLY A 1 293 ? 3.621 4.595 20.286 1.00 93.06 293 GLY A N 1
ATOM 2330 C CA . GLY A 1 293 ? 4.950 4.009 20.473 1.00 93.06 293 GLY A CA 1
ATOM 2331 C C . GLY A 1 293 ? 5.706 3.825 19.161 1.00 93.06 293 GLY A C 1
ATOM 2332 O O . GLY A 1 293 ? 5.147 3.957 18.081 1.00 93.06 293 GLY A O 1
ATOM 2333 N N . GLU A 1 294 ? 7.007 3.609 19.239 1.00 92.88 294 GLU A N 1
ATOM 2334 C CA . GLU A 1 294 ? 7.879 3.454 18.068 1.00 92.88 294 GLU A CA 1
ATOM 2335 C C . GLU A 1 294 ? 7.902 2.004 17.568 1.00 92.88 294 GLU A C 1
ATOM 2337 O O . GLU A 1 294 ? 7.315 1.116 18.198 1.00 92.88 294 GLU A O 1
ATOM 2342 N N . TYR A 1 295 ? 8.602 1.741 16.457 1.00 93.12 295 TYR A N 1
ATOM 2343 C CA . TYR A 1 295 ? 8.911 0.360 16.078 1.00 93.12 295 TYR A CA 1
ATOM 2344 C C . TYR A 1 295 ? 9.599 -0.352 17.259 1.00 93.12 295 TYR A C 1
ATOM 2346 O O . TYR A 1 295 ? 10.333 0.251 18.042 1.00 93.12 295 TYR A O 1
ATOM 2354 N N . GLY A 1 296 ? 9.308 -1.633 17.459 1.00 93.75 296 GLY A N 1
ATOM 2355 C CA . GLY A 1 296 ? 9.741 -2.368 18.653 1.00 93.75 296 GLY A CA 1
ATOM 2356 C C . GLY A 1 296 ? 8.872 -2.136 19.903 1.00 93.75 296 GLY A C 1
ATOM 2357 O O . GLY A 1 296 ? 8.882 -2.985 20.791 1.00 93.75 296 GLY A O 1
ATOM 2358 N N . LYS A 1 297 ? 8.030 -1.088 19.962 1.00 95.38 297 LYS A N 1
ATOM 2359 C CA . LYS A 1 297 ? 7.230 -0.726 21.155 1.00 95.38 297 LYS A CA 1
ATOM 2360 C C . LYS A 1 297 ? 5.786 -0.286 20.855 1.00 95.38 297 LYS A C 1
ATOM 2362 O O . LYS A 1 297 ? 5.204 0.490 21.615 1.00 95.38 297 LYS A O 1
ATOM 2367 N N . LEU A 1 298 ? 5.191 -0.766 19.762 1.00 96.38 298 LEU A N 1
ATOM 2368 C CA . LEU A 1 298 ? 3.807 -0.433 19.417 1.00 96.38 298 LEU A CA 1
ATOM 2369 C C . LEU A 1 298 ? 2.803 -0.977 20.439 1.00 96.38 298 LEU A C 1
ATOM 2371 O O . LEU A 1 298 ? 2.890 -2.121 20.884 1.00 96.38 298 LEU A O 1
ATOM 2375 N N . SER A 1 299 ? 1.819 -0.149 20.781 1.00 96.25 299 SER A N 1
ATOM 2376 C CA . SER A 1 299 ? 0.695 -0.503 21.651 1.00 96.25 299 SER A CA 1
ATOM 2377 C C . SER A 1 299 ? -0.552 0.298 21.279 1.00 96.25 299 SER A C 1
ATOM 2379 O O . SER A 1 299 ? -0.483 1.275 20.531 1.00 96.25 299 SER A O 1
ATOM 2381 N N . ALA A 1 300 ? -1.703 -0.110 21.808 1.00 96.38 300 ALA A N 1
ATOM 2382 C CA . ALA A 1 300 ? -2.946 0.623 21.633 1.00 96.38 300 ALA A CA 1
ATOM 2383 C C . ALA A 1 300 ? -2.902 1.961 22.392 1.00 96.38 300 ALA A C 1
ATOM 2385 O O . ALA A 1 300 ? -2.601 2.004 23.587 1.00 96.38 300 ALA A O 1
ATOM 2386 N N . LEU A 1 301 ? -3.228 3.054 21.705 1.00 95.56 301 LEU A N 1
ATOM 2387 C CA . LEU A 1 301 ? -3.588 4.326 22.329 1.00 95.56 301 LEU A CA 1
ATOM 2388 C C . LEU A 1 301 ? -5.058 4.302 22.751 1.00 95.56 301 LEU A C 1
ATOM 2390 O O . LEU A 1 301 ? -5.380 4.599 23.896 1.00 95.56 301 LEU A O 1
ATOM 2394 N N . ALA A 1 302 ? -5.937 3.947 21.815 1.00 95.38 302 ALA A N 1
ATOM 2395 C CA . ALA A 1 302 ? -7.376 3.887 22.015 1.00 95.38 302 ALA A CA 1
ATOM 2396 C C . ALA A 1 302 ? -7.994 2.881 21.046 1.00 95.38 302 ALA A C 1
ATOM 2398 O O . ALA A 1 302 ? -7.499 2.695 19.935 1.00 95.38 302 ALA A O 1
ATOM 2399 N N . ALA A 1 303 ? -9.100 2.261 21.449 1.00 96.81 303 ALA A N 1
ATOM 2400 C CA . ALA A 1 303 ? -9.828 1.321 20.612 1.00 96.81 303 ALA A CA 1
ATOM 2401 C C . ALA A 1 303 ? -11.336 1.454 20.817 1.00 96.81 303 ALA A C 1
ATOM 2403 O O . ALA A 1 303 ? -11.803 1.761 21.915 1.00 96.81 303 ALA A O 1
ATOM 2404 N N . ARG A 1 304 ? -12.110 1.187 19.764 1.00 96.44 304 ARG A N 1
ATOM 2405 C CA . ARG A 1 304 ? -13.574 1.215 19.821 1.00 96.44 304 ARG A CA 1
ATOM 2406 C C . ARG A 1 304 ? -14.174 0.217 18.836 1.00 96.44 304 ARG A C 1
ATOM 2408 O O . ARG A 1 304 ? -13.685 0.061 17.721 1.00 96.44 304 ARG A O 1
ATOM 2415 N N . ASN A 1 305 ? -15.266 -0.429 19.235 1.00 97.19 305 ASN A N 1
ATOM 2416 C CA . ASN A 1 305 ? -16.095 -1.202 18.311 1.00 97.19 305 ASN A CA 1
ATOM 2417 C C . ASN A 1 305 ? -17.061 -0.266 17.569 1.00 97.19 305 ASN A C 1
ATOM 2419 O O . ASN A 1 305 ? -17.539 0.717 18.141 1.00 97.19 305 ASN A O 1
ATOM 2423 N N . PHE A 1 306 ? -17.380 -0.585 16.322 1.00 96.06 306 PHE A N 1
ATOM 2424 C CA . PHE A 1 306 ? -18.326 0.175 15.507 1.00 96.06 306 PHE A CA 1
ATOM 2425 C C . PHE A 1 306 ? -19.280 -0.763 14.772 1.00 96.06 306 PHE A C 1
ATOM 2427 O O . PHE A 1 306 ? -18.946 -1.926 14.559 1.00 96.06 306 PHE A O 1
ATOM 2434 N N . GLU A 1 307 ? -20.454 -0.264 14.395 1.00 95.38 307 GLU A N 1
ATOM 2435 C CA . GLU A 1 307 ? -21.389 -1.016 13.554 1.00 95.38 307 GLU A CA 1
ATOM 2436 C C . GLU A 1 307 ? -20.905 -0.989 12.101 1.00 95.38 307 GL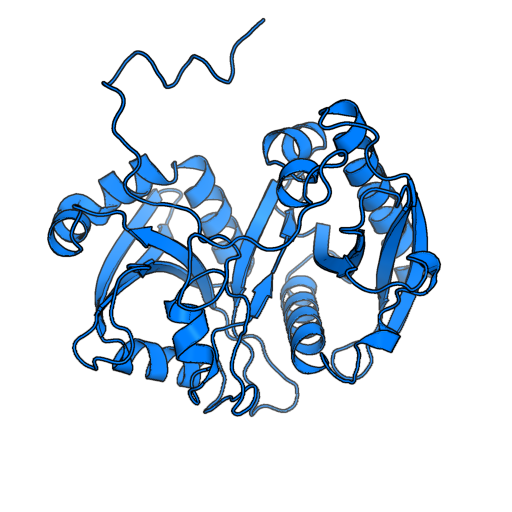U A C 1
ATOM 2438 O O . GLU A 1 307 ? -20.546 0.067 11.575 1.00 95.38 307 GLU A O 1
ATOM 2443 N N . LEU A 1 308 ? -20.858 -2.155 11.464 1.00 94.38 308 LEU A N 1
ATOM 2444 C CA . LEU A 1 308 ? -20.484 -2.279 10.060 1.00 94.38 308 LEU A CA 1
ATOM 2445 C C . LEU A 1 308 ? -21.552 -1.644 9.160 1.00 94.38 308 LEU A C 1
ATOM 2447 O O . LEU A 1 308 ? -22.724 -1.619 9.538 1.00 94.38 308 LEU A O 1
ATOM 2451 N N . PRO A 1 309 ? -21.181 -1.221 7.939 1.00 94.19 309 PRO A N 1
ATOM 2452 C CA . PRO A 1 309 ? -22.143 -0.779 6.939 1.00 94.19 309 PRO A CA 1
ATOM 2453 C C . PRO A 1 309 ? -23.294 -1.778 6.763 1.00 94.19 309 PRO A C 1
ATOM 2455 O O . PRO A 1 309 ? -23.070 -2.949 6.442 1.00 94.19 309 PRO A O 1
ATOM 2458 N N . GLU A 1 310 ? -24.534 -1.328 6.941 1.00 91.75 310 GLU A N 1
ATOM 2459 C CA . GLU A 1 310 ? -25.712 -2.197 6.806 1.00 91.75 310 GLU A CA 1
ATOM 2460 C C . GLU A 1 310 ? -26.014 -2.575 5.350 1.00 91.75 310 GLU A C 1
ATOM 2462 O O . GLU A 1 310 ? -26.814 -3.471 5.080 1.00 91.75 310 GLU A O 1
ATOM 2467 N N . ASN A 1 311 ? -25.424 -1.872 4.393 1.00 90.75 311 ASN A N 1
ATOM 2468 C CA . ASN A 1 311 ? -25.537 -2.126 2.966 1.00 90.75 311 ASN A CA 1
ATOM 2469 C C . ASN A 1 311 ? -24.372 -1.434 2.239 1.00 90.75 311 ASN A C 1
ATOM 2471 O O . ASN A 1 311 ? -23.610 -0.668 2.831 1.00 90.75 311 ASN A O 1
ATOM 2475 N N . LYS A 1 312 ? -24.248 -1.689 0.934 1.00 91.50 312 LYS A N 1
ATOM 2476 C CA . LYS A 1 312 ? -23.218 -1.086 0.079 1.00 91.50 312 LYS A CA 1
ATOM 2477 C C . LYS A 1 312 ? -23.615 0.307 -0.430 1.00 91.50 312 LYS A C 1
ATOM 2479 O O . LYS A 1 312 ? -23.625 0.545 -1.638 1.00 91.50 312 LYS A O 1
ATOM 2484 N N . SER A 1 313 ? -23.996 1.206 0.475 1.00 94.00 313 SER A N 1
ATOM 2485 C CA . SER A 1 313 ? -24.342 2.594 0.143 1.00 94.00 313 SER A CA 1
ATOM 2486 C C . SER A 1 313 ? -23.231 3.574 0.513 1.00 94.00 313 SER A C 1
ATOM 2488 O O . SER A 1 313 ? -22.392 3.320 1.379 1.00 94.00 313 SER A O 1
ATOM 2490 N N . SER A 1 314 ? -23.236 4.724 -0.161 1.00 94.38 314 SER A N 1
ATOM 2491 C CA . SER A 1 314 ? -22.274 5.800 0.104 1.00 94.38 314 SER A CA 1
ATOM 2492 C C . SER A 1 314 ? -22.465 6.392 1.502 1.00 94.38 314 SER A C 1
ATOM 2494 O O . SER A 1 314 ? -21.493 6.780 2.146 1.00 94.38 314 SER A O 1
ATOM 2496 N N . GLU A 1 315 ? -23.708 6.426 1.974 1.00 95.88 315 GLU A N 1
ATOM 2497 C CA . GLU A 1 315 ? -24.118 6.913 3.284 1.00 95.88 315 GLU A CA 1
ATOM 2498 C C . GLU A 1 315 ? -23.544 6.030 4.398 1.00 95.88 315 GLU A C 1
ATOM 2500 O O . GLU A 1 315 ? -22.910 6.544 5.319 1.00 95.88 315 GLU A O 1
ATOM 2505 N N . GLU A 1 316 ? -23.691 4.704 4.290 1.00 96.06 316 GLU A N 1
ATOM 2506 C CA . GLU A 1 316 ? -23.132 3.773 5.277 1.00 96.06 316 GLU A CA 1
ATOM 2507 C C . GLU A 1 316 ? -21.598 3.803 5.291 1.00 96.06 316 GLU A C 1
ATOM 2509 O O . GLU A 1 316 ? -20.982 3.855 6.356 1.00 96.06 316 GLU A O 1
ATOM 2514 N N . PHE A 1 317 ? -20.962 3.839 4.120 1.00 95.94 317 PHE A N 1
ATOM 2515 C CA . PHE A 1 317 ? -19.503 3.928 4.014 1.00 95.94 317 PHE A CA 1
ATOM 2516 C C . PHE A 1 317 ? -18.954 5.243 4.576 1.00 95.94 317 PHE A C 1
ATOM 2518 O O . PHE A 1 317 ? -17.934 5.244 5.268 1.00 95.94 317 PHE A O 1
ATOM 2525 N N . SER A 1 318 ? -19.666 6.354 4.369 1.00 96.06 318 SER A N 1
ATOM 2526 C CA . SER A 1 318 ? -19.301 7.656 4.932 1.00 96.06 318 SER A CA 1
ATOM 2527 C C . SER A 1 318 ? -19.203 7.626 6.460 1.00 96.06 318 SER A C 1
ATOM 2529 O O . SER A 1 318 ? -18.314 8.275 7.012 1.00 96.06 318 SER A O 1
ATOM 2531 N N . LYS A 1 319 ? -20.053 6.856 7.157 1.00 96.81 319 LYS A N 1
ATOM 2532 C CA . LYS A 1 319 ? -20.001 6.745 8.628 1.00 96.81 319 LYS A CA 1
ATOM 2533 C C . LYS A 1 319 ? -18.669 6.173 9.122 1.00 96.81 319 LYS A C 1
ATOM 2535 O O . LYS A 1 319 ? -18.222 6.522 10.217 1.00 96.81 319 LYS A O 1
ATOM 2540 N N . ILE A 1 320 ? -18.030 5.311 8.325 1.00 97.00 320 ILE A N 1
ATOM 2541 C CA . ILE A 1 320 ? -16.717 4.734 8.638 1.00 97.00 320 ILE A CA 1
ATOM 2542 C C . ILE A 1 320 ? -15.618 5.790 8.500 1.00 97.00 320 ILE A C 1
ATOM 2544 O O . ILE A 1 320 ? -14.757 5.890 9.373 1.00 97.00 320 ILE A O 1
ATOM 2548 N N . ILE A 1 321 ? -15.684 6.637 7.469 1.00 97.62 321 ILE A N 1
ATOM 2549 C CA . ILE A 1 321 ? -14.758 7.770 7.323 1.00 97.62 321 ILE A CA 1
ATOM 2550 C C . ILE A 1 321 ? -14.934 8.749 8.494 1.00 97.62 321 ILE A C 1
ATOM 2552 O O . ILE A 1 321 ? -13.946 9.136 9.116 1.00 97.62 321 ILE A O 1
ATOM 2556 N N . ASP A 1 322 ? -16.177 9.065 8.875 1.00 97.50 322 ASP A N 1
ATOM 2557 C CA . ASP A 1 322 ? -16.473 9.944 10.018 1.00 97.50 322 ASP A CA 1
ATOM 2558 C C . ASP A 1 322 ? -15.925 9.381 11.344 1.00 97.50 322 ASP A C 1
ATOM 2560 O O . ASP A 1 322 ? -15.480 10.123 12.225 1.00 97.50 322 ASP A O 1
ATOM 2564 N N . LEU A 1 323 ? -15.946 8.053 11.511 1.00 97.44 323 LEU A N 1
ATOM 2565 C CA . LEU A 1 323 ? -15.337 7.380 12.658 1.00 97.44 323 LEU A CA 1
ATOM 2566 C C . LEU A 1 323 ? -13.818 7.581 12.689 1.00 97.44 323 LEU A C 1
ATOM 2568 O O . LEU A 1 323 ? -13.281 7.909 13.749 1.00 97.44 323 LEU A O 1
ATOM 2572 N N . VAL A 1 324 ? -13.145 7.412 11.548 1.00 97.62 324 VAL A N 1
ATOM 2573 C CA . VAL A 1 324 ? -11.699 7.639 11.429 1.00 97.62 324 VAL A CA 1
ATOM 2574 C C . VAL A 1 324 ? -11.355 9.102 11.711 1.00 97.62 324 VAL A C 1
ATOM 2576 O O . VAL A 1 324 ? -10.455 9.353 12.508 1.00 97.62 324 VAL A O 1
ATOM 2579 N N . GLN A 1 325 ? -12.109 10.061 11.162 1.00 96.94 325 GLN A N 1
ATOM 2580 C CA . GLN A 1 325 ? -11.907 11.497 11.407 1.00 96.94 325 GLN A CA 1
ATOM 2581 C C . GLN A 1 325 ? -11.953 11.850 12.896 1.00 96.94 325 GLN A C 1
ATOM 2583 O O . GLN A 1 325 ? -11.058 12.522 13.411 1.00 96.94 325 GLN A O 1
ATOM 2588 N N . ARG A 1 326 ? -12.968 11.356 13.618 1.00 96.56 326 ARG A N 1
ATOM 2589 C CA . ARG A 1 326 ? -13.066 11.562 15.072 1.00 96.56 326 ARG A CA 1
ATOM 2590 C C . ARG A 1 326 ? -11.895 10.927 15.821 1.00 96.56 326 ARG A C 1
ATOM 2592 O O . ARG A 1 326 ? -11.406 11.508 16.785 1.00 96.56 326 ARG A O 1
ATOM 2599 N N . GLY A 1 327 ? -11.449 9.751 15.382 1.00 96.25 327 GLY A N 1
ATOM 2600 C CA . GLY A 1 327 ? -10.290 9.072 15.956 1.00 96.25 327 GLY A CA 1
ATOM 2601 C C . GLY A 1 327 ? -8.979 9.836 15.747 1.00 96.25 327 GLY A C 1
ATOM 2602 O O . GLY A 1 327 ? -8.202 9.962 16.690 1.00 96.25 327 GLY A O 1
ATOM 2603 N N . ILE A 1 328 ? -8.773 10.416 14.560 1.00 95.56 328 ILE A N 1
ATOM 2604 C CA . ILE A 1 328 ? -7.637 11.301 14.251 1.00 95.56 328 ILE A CA 1
ATOM 2605 C C . ILE A 1 328 ? -7.650 12.528 15.170 1.00 95.56 328 ILE A C 1
ATOM 2607 O O . ILE A 1 328 ? -6.641 12.836 15.800 1.00 95.56 328 ILE A O 1
ATOM 2611 N N . ALA A 1 329 ? -8.798 13.198 15.312 1.00 94.25 329 ALA A N 1
ATOM 2612 C CA . ALA A 1 329 ? -8.921 14.357 16.196 1.00 94.25 329 ALA A CA 1
ATOM 2613 C C . ALA A 1 329 ? -8.596 14.002 17.659 1.00 94.25 329 ALA A C 1
ATOM 2615 O O . ALA A 1 329 ? -7.831 14.707 18.317 1.00 94.25 329 ALA A O 1
ATOM 2616 N N . TYR A 1 330 ? -9.119 12.874 18.148 1.00 94.00 330 TYR A N 1
ATOM 2617 C CA . TYR A 1 330 ? -8.814 12.370 19.487 1.00 94.00 330 TYR A CA 1
ATOM 2618 C C . TYR A 1 330 ? -7.322 12.047 19.662 1.00 94.00 330 TYR A C 1
ATOM 2620 O O . TYR A 1 330 ? -6.737 12.382 20.689 1.00 94.00 330 TYR A O 1
ATOM 2628 N N . TYR A 1 331 ? -6.687 11.437 18.655 1.00 93.81 331 TYR A N 1
ATOM 2629 C CA . TYR A 1 331 ? -5.257 11.125 18.675 1.00 93.81 331 TYR A CA 1
ATOM 2630 C C . TYR A 1 331 ? -4.409 12.370 18.941 1.00 93.81 331 TYR A C 1
ATOM 2632 O O . TYR A 1 331 ? -3.551 12.360 19.820 1.00 93.81 331 TYR A O 1
ATOM 2640 N N . HIS A 1 332 ? -4.679 13.456 18.215 1.00 90.38 332 HIS A N 1
ATOM 2641 C CA . HIS A 1 332 ? -3.938 14.704 18.372 1.00 90.38 332 HIS A CA 1
ATOM 2642 C C . HIS A 1 332 ? -4.198 15.384 19.720 1.00 90.38 332 HIS A C 1
ATOM 2644 O O . HIS A 1 332 ? -3.267 15.938 20.296 1.00 90.38 332 HIS A O 1
ATOM 2650 N N . GLN A 1 333 ? -5.411 15.277 20.272 1.00 89.31 333 GLN A N 1
ATOM 2651 C CA . GLN A 1 333 ? -5.704 15.767 21.626 1.00 89.31 333 GLN A CA 1
ATOM 2652 C C . GLN A 1 333 ? -4.900 15.025 22.701 1.00 89.31 333 GLN A C 1
ATOM 2654 O O . GLN A 1 333 ? -4.441 15.647 23.651 1.00 89.31 333 GLN A O 1
ATOM 2659 N N . GLN A 1 334 ? -4.712 13.711 22.550 1.00 85.19 334 GLN A N 1
ATOM 2660 C CA . GLN A 1 334 ? -3.923 12.906 23.491 1.00 85.19 334 GLN A CA 1
ATOM 2661 C C . GLN A 1 334 ? -2.408 13.056 23.301 1.00 85.19 334 GLN A C 1
ATOM 2663 O O . GLN A 1 334 ? -1.658 12.755 24.218 1.00 85.19 334 GLN A O 1
ATOM 2668 N N . ALA A 1 335 ? -1.947 13.466 22.116 1.00 70.25 335 ALA A N 1
ATOM 2669 C CA . ALA A 1 335 ? -0.526 13.680 21.837 1.00 70.25 335 ALA A CA 1
ATOM 2670 C C . ALA A 1 335 ? -0.019 15.068 22.274 1.00 70.25 335 ALA A C 1
ATOM 2672 O O . ALA A 1 335 ? 1.187 15.249 22.411 1.00 70.25 335 ALA A O 1
ATOM 2673 N N . ALA A 1 336 ? -0.926 16.033 22.461 1.00 60.38 336 ALA A N 1
ATOM 2674 C CA . ALA A 1 336 ? -0.613 17.404 22.867 1.00 60.38 336 ALA A CA 1
ATOM 2675 C C . ALA A 1 336 ? -0.641 17.636 24.394 1.00 60.38 336 ALA A C 1
ATOM 2677 O O . ALA A 1 336 ? -0.277 18.726 24.834 1.00 60.38 336 ALA A O 1
ATOM 2678 N N . GLY A 1 337 ? -1.104 16.655 25.178 1.00 44.62 337 GLY A N 1
ATOM 2679 C CA . GLY A 1 337 ? -1.145 16.688 26.648 1.00 44.62 337 GLY A CA 1
ATOM 2680 C C . GLY A 1 337 ? -0.098 15.780 27.270 1.00 44.62 337 GLY A C 1
ATOM 2681 O O . GLY A 1 337 ? 0.396 16.137 28.359 1.00 44.62 337 GLY A O 1
#

pLDDT: mean 90.91, std 13.67, range [28.75, 98.56]

Secondary structure (DSSP, 8-state):
---SSSTTSSSS--PPPSEE----EETTBTTPPPP--TTT--HHHHT-HHHHHHTT-EEEEEEEEEETTSSS-EEEEEEEEEEEEPTT--HHHHHHTHHHHHHHHH-HHHHHHHHHHHHHHT-EEEEEEE-TTS-TTSTT-EEEEEEEEEETTEEEEEEEEEEHHHHHHHHHHHTTS-B---TT--SEESSHHHHHHTTSSBPPPEEEEEEEE-TTS-EEEEEEEEEE-SSS-GGG--GGGTTTTTTHHHHHHHHHHHHHHHTTSSSS---EEEEEEE-STT--EEEEEEEES-TT--EEEEEEEEEPPSSS-HHHHHHHHHHHHHHHHHHHHHH--